Protein AF-A0A6J8CI41-F1 (afdb_monomer_lite)

pLDDT: mean 76.06, std 17.22, range [28.66, 95.25]

Organism: Mytilus coruscus (NCBI:txid42192)

Foldseek 3Di:
DQDDAPPDPDGLLLLVLVVVLVLQCPHDDWDKDAAPDLDPVQIDTDHNPDDSVNSSVNSVVRDDDDDDPDFDDALLSVLSSCQVVLHDDQEDEARDCQRGDHDPDQNQVSNVCSCVSSVNPNHAYEYEHSHDDPDDRFDPPDLRYYYYYGNDPCVSVVSVCSSCCSVPPDDDDDDDDDDDDPPDD

InterPro domains:
  IPR036465 von Willebrand factor A-like domain superfamily [G3DSA:3.40.50.410] (1-165)
  IPR036465 von Willebrand factor A-like domain superfamily [SSF53300] (1-164)
  IPR040322 RNA-binding protein RO60 [PTHR14202] (1-165)
  IPR056800 RNA-binding protein RO60, vWA domain [PF25045] (1-163)

Structure (mmCIF, N/CA/C/O backbone):
data_AF-A0A6J8CI41-F1
#
_entry.id   AF-A0A6J8CI41-F1
#
loop_
_atom_site.group_PDB
_atom_site.id
_atom_site.type_symbol
_atom_site.label_atom_id
_atom_site.label_alt_id
_atom_site.label_comp_id
_atom_site.label_asym_id
_atom_site.label_entity_id
_atom_site.label_seq_id
_atom_site.pdbx_PDB_ins_code
_atom_site.Cartn_x
_atom_site.Cartn_y
_atom_site.Cartn_z
_atom_site.occupancy
_atom_site.B_iso_or_equiv
_atom_site.auth_seq_id
_atom_site.auth_comp_id
_atom_site.auth_asym_id
_atom_site.auth_atom_id
_atom_site.pdbx_PDB_model_num
ATOM 1 N N . MET A 1 1 ? 7.988 0.615 -10.272 1.00 72.69 1 MET A N 1
ATOM 2 C CA . MET A 1 1 ? 6.872 1.182 -11.076 1.00 72.69 1 MET A CA 1
ATOM 3 C C . MET A 1 1 ? 7.118 1.360 -12.586 1.00 72.69 1 MET A C 1
ATOM 5 O O . MET A 1 1 ? 6.150 1.332 -13.332 1.00 72.69 1 MET A O 1
ATOM 9 N N . ARG A 1 2 ? 8.345 1.553 -13.104 1.00 77.50 2 ARG A N 1
ATOM 10 C CA . ARG A 1 2 ? 8.572 1.789 -14.560 1.00 77.50 2 ARG A CA 1
ATOM 11 C C . ARG A 1 2 ? 8.761 0.516 -15.404 1.00 77.50 2 ARG A C 1
ATOM 13 O O . ARG A 1 2 ? 8.954 0.598 -16.615 1.00 77.50 2 ARG A O 1
ATOM 20 N N . LYS A 1 3 ? 8.731 -0.662 -14.776 1.00 78.62 3 LYS A N 1
ATOM 21 C CA . LYS A 1 3 ? 8.869 -1.956 -15.454 1.00 78.62 3 LYS A CA 1
ATOM 22 C C . LYS A 1 3 ? 7.644 -2.213 -16.336 1.00 78.62 3 LYS A C 1
ATOM 24 O O . LYS A 1 3 ? 6.520 -2.120 -15.849 1.00 78.62 3 LYS A O 1
ATOM 29 N N . ARG A 1 4 ? 7.874 -2.537 -17.612 1.00 83.94 4 ARG A N 1
ATOM 30 C CA . ARG A 1 4 ? 6.834 -2.996 -18.547 1.00 83.94 4 ARG A CA 1
ATOM 31 C C . ARG A 1 4 ? 6.401 -4.416 -18.207 1.00 83.94 4 ARG A C 1
ATOM 33 O O . ARG A 1 4 ? 7.248 -5.248 -17.876 1.00 83.94 4 ARG A O 1
ATOM 40 N N . ILE A 1 5 ? 5.104 -4.683 -18.302 1.00 80.75 5 ILE A N 1
ATOM 41 C CA . ILE A 1 5 ? 4.499 -5.941 -17.852 1.00 80.75 5 ILE A CA 1
ATOM 42 C C . ILE A 1 5 ? 4.039 -6.768 -19.052 1.00 80.75 5 ILE A C 1
ATOM 44 O O . ILE A 1 5 ? 3.518 -6.217 -20.019 1.00 80.75 5 ILE A O 1
ATOM 48 N N . CYS A 1 6 ? 4.269 -8.084 -19.006 1.00 78.38 6 CYS A N 1
ATOM 49 C CA . CYS A 1 6 ? 3.839 -9.051 -20.027 1.00 78.38 6 CYS A CA 1
ATOM 50 C C . CYS A 1 6 ? 4.239 -8.689 -21.473 1.00 78.38 6 CYS A C 1
ATOM 52 O O . CYS A 1 6 ? 3.471 -8.900 -22.404 1.00 78.38 6 CYS A O 1
ATOM 54 N N . GLY A 1 7 ? 5.420 -8.086 -21.671 1.00 79.88 7 GLY A N 1
ATOM 55 C CA . GLY A 1 7 ? 5.883 -7.649 -22.998 1.00 79.88 7 GLY A CA 1
ATOM 56 C C . GLY A 1 7 ? 5.090 -6.481 -23.604 1.00 79.88 7 GLY A C 1
ATOM 57 O O . GLY A 1 7 ? 5.346 -6.098 -24.742 1.00 79.88 7 GLY A O 1
ATOM 58 N N . SER A 1 8 ? 4.153 -5.899 -22.853 1.00 86.12 8 SER A N 1
ATOM 59 C CA . SER A 1 8 ? 3.341 -4.767 -23.293 1.00 86.12 8 SER A CA 1
ATOM 60 C C . SER A 1 8 ? 4.104 -3.440 -23.221 1.00 86.12 8 SER A C 1
ATOM 62 O O . SER A 1 8 ? 5.222 -3.350 -22.706 1.00 86.12 8 SER A O 1
ATOM 64 N N . THR A 1 9 ? 3.478 -2.373 -23.714 1.00 90.25 9 THR A N 1
ATOM 65 C CA . THR A 1 9 ? 3.946 -0.994 -23.518 1.00 90.25 9 THR A CA 1
ATOM 66 C C . THR A 1 9 ? 3.534 -0.409 -22.168 1.00 90.25 9 THR A C 1
ATOM 68 O O . THR A 1 9 ? 4.008 0.671 -21.831 1.00 90.25 9 THR A O 1
ATOM 71 N N . ILE A 1 10 ? 2.681 -1.106 -21.410 1.00 89.19 10 ILE A N 1
ATOM 72 C CA . ILE A 1 10 ? 2.117 -0.636 -20.146 1.00 89.19 10 ILE A CA 1
ATOM 73 C C . ILE A 1 10 ? 3.057 -1.016 -19.001 1.00 89.19 10 ILE A C 1
ATOM 75 O O . ILE A 1 10 ? 3.541 -2.148 -18.890 1.00 89.19 10 ILE A O 1
ATOM 79 N N . THR A 1 11 ? 3.326 -0.045 -18.140 1.00 89.44 11 THR A N 1
ATOM 80 C CA . THR A 1 11 ? 4.152 -0.213 -16.943 1.00 89.44 11 THR A CA 1
ATOM 81 C C . THR A 1 11 ? 3.323 -0.566 -15.708 1.00 89.44 11 THR A C 1
ATOM 83 O O . THR A 1 11 ? 2.146 -0.225 -15.625 1.00 89.44 11 THR A O 1
ATOM 86 N N . ALA A 1 12 ? 3.945 -1.179 -14.696 1.00 85.31 12 ALA A N 1
ATOM 87 C CA . ALA A 1 12 ? 3.290 -1.432 -13.405 1.00 85.31 12 ALA A CA 1
ATOM 88 C C . ALA A 1 12 ? 2.724 -0.149 -12.761 1.00 85.31 12 ALA A C 1
ATOM 90 O O . ALA A 1 12 ? 1.670 -0.177 -12.137 1.00 85.31 12 ALA A O 1
ATOM 91 N N . GLY A 1 13 ? 3.399 0.991 -12.942 1.00 87.19 13 GLY A N 1
ATOM 92 C CA . GLY A 1 13 ? 2.933 2.294 -12.469 1.00 87.19 13 GLY A CA 1
ATOM 93 C C . GLY A 1 13 ? 1.693 2.790 -13.210 1.00 87.19 13 GLY A C 1
ATOM 94 O O . GLY A 1 13 ? 0.814 3.375 -12.590 1.00 87.19 13 GLY A O 1
ATOM 95 N N . GLU A 1 14 ? 1.579 2.520 -14.512 1.00 91.62 14 GLU A N 1
ATOM 96 C CA . GLU A 1 14 ? 0.362 2.823 -15.277 1.00 91.62 14 GLU A CA 1
ATOM 97 C C . GLU A 1 14 ? -0.806 1.928 -14.880 1.00 91.62 14 GLU A C 1
ATOM 99 O O . GLU A 1 14 ? -1.931 2.410 -14.771 1.00 91.62 14 GLU A O 1
ATOM 104 N N . GLN A 1 15 ? -0.538 0.649 -14.615 1.00 90.69 15 GLN A N 1
ATOM 105 C CA . GLN A 1 15 ? -1.547 -0.260 -14.082 1.00 90.69 15 GLN A CA 1
ATOM 106 C C . GLN A 1 15 ? -2.019 0.191 -12.691 1.00 90.69 15 GLN A C 1
ATOM 108 O O . GLN A 1 15 ? -3.220 0.254 -12.442 1.00 90.69 15 GLN A O 1
ATOM 113 N N . ALA A 1 16 ? -1.092 0.579 -11.808 1.00 89.56 16 ALA A N 1
ATOM 114 C CA . ALA A 1 16 ? -1.420 1.115 -10.490 1.00 89.56 16 ALA A CA 1
ATOM 115 C C . ALA A 1 16 ? -2.212 2.427 -10.592 1.00 89.56 16 ALA A C 1
ATOM 117 O O . ALA A 1 16 ? -3.185 2.603 -9.870 1.00 89.56 16 ALA A O 1
ATOM 118 N N . ALA A 1 17 ? -1.856 3.319 -11.524 1.00 92.00 17 ALA A N 1
ATOM 119 C CA . ALA A 1 17 ? -2.604 4.551 -11.771 1.00 92.00 17 ALA A CA 1
ATOM 120 C C . ALA A 1 17 ? -4.057 4.271 -12.179 1.00 92.00 17 ALA A C 1
ATOM 122 O O . ALA A 1 17 ? -4.965 4.937 -11.692 1.00 92.00 17 ALA A O 1
ATOM 123 N N . ALA A 1 18 ? -4.277 3.282 -13.050 1.00 93.00 18 ALA A N 1
ATOM 124 C CA . ALA A 1 18 ? -5.614 2.884 -13.479 1.00 93.00 18 ALA A CA 1
ATOM 125 C C . ALA A 1 18 ? -6.434 2.282 -12.329 1.00 93.00 18 ALA A C 1
ATOM 127 O O . ALA A 1 18 ? -7.594 2.647 -12.158 1.00 93.00 18 ALA A O 1
ATOM 128 N N . MET A 1 19 ? -5.819 1.424 -11.510 1.00 91.31 19 MET A N 1
ATOM 129 C CA . MET A 1 19 ? -6.450 0.872 -10.308 1.00 91.31 19 MET A CA 1
ATOM 130 C C . MET A 1 19 ? -6.819 1.975 -9.309 1.00 91.31 19 MET A C 1
ATOM 132 O O . MET A 1 19 ? -7.967 2.055 -8.892 1.00 91.31 19 MET A O 1
ATOM 136 N N . VAL A 1 20 ? -5.879 2.874 -8.989 1.00 90.12 20 VAL A N 1
ATOM 137 C CA . VAL A 1 20 ? -6.112 4.019 -8.092 1.00 90.12 20 VAL A CA 1
ATOM 138 C C . VAL A 1 20 ? -7.220 4.918 -8.629 1.00 90.12 20 VAL A C 1
ATOM 140 O O . VAL A 1 20 ? -8.103 5.297 -7.867 1.00 90.12 20 VAL A O 1
ATOM 143 N N . TYR A 1 21 ? -7.206 5.227 -9.930 1.00 92.81 21 TYR A N 1
ATOM 144 C CA . TYR A 1 21 ? -8.281 5.979 -10.572 1.00 92.81 21 TYR A CA 1
ATOM 145 C C . TYR A 1 21 ? -9.626 5.271 -10.387 1.00 92.81 21 TYR A C 1
ATOM 147 O O . TYR A 1 21 ? -10.574 5.890 -9.923 1.00 92.81 21 TYR A O 1
ATOM 155 N N . SER A 1 22 ? -9.712 3.970 -10.669 1.00 90.88 22 SER A N 1
ATOM 156 C CA . SER A 1 22 ? -10.949 3.212 -10.466 1.00 90.88 22 SER A CA 1
ATOM 157 C C . SER A 1 22 ? -11.430 3.288 -9.015 1.00 90.88 22 SER A C 1
ATOM 159 O O . SER A 1 22 ? -12.595 3.601 -8.781 1.00 90.88 22 SER A O 1
ATOM 161 N N . THR A 1 23 ? -10.537 3.069 -8.044 1.00 88.19 23 THR A N 1
ATOM 162 C CA . THR A 1 23 ? -10.867 3.094 -6.614 1.00 88.19 23 THR A CA 1
ATOM 163 C C . THR A 1 23 ? -11.389 4.460 -6.174 1.00 88.19 23 THR A C 1
ATOM 165 O O . THR A 1 23 ? -12.460 4.525 -5.594 1.00 88.19 23 THR A O 1
ATOM 168 N N . ILE A 1 24 ? -10.716 5.571 -6.489 1.00 88.62 24 ILE A N 1
ATOM 169 C CA . ILE A 1 24 ? -11.183 6.899 -6.037 1.00 88.62 24 ILE A CA 1
ATOM 170 C C . ILE A 1 24 ? -12.493 7.339 -6.709 1.00 88.62 24 ILE A C 1
ATOM 172 O O . ILE A 1 24 ? -13.197 8.198 -6.182 1.00 88.62 24 ILE A O 1
ATOM 176 N N . GLN A 1 25 ? -12.806 6.806 -7.897 1.00 89.69 25 GLN A N 1
ATOM 177 C CA . GLN A 1 25 ? -14.052 7.114 -8.602 1.00 89.69 25 GLN A CA 1
ATOM 178 C C . GLN A 1 25 ? -15.241 6.314 -8.073 1.00 89.69 25 GLN A C 1
ATOM 180 O O . GLN A 1 25 ? -16.380 6.758 -8.230 1.00 89.69 25 GLN A O 1
ATOM 185 N N . THR A 1 26 ? -14.990 5.161 -7.459 1.00 87.56 26 THR A N 1
ATOM 186 C CA . THR A 1 26 ? -16.026 4.239 -6.974 1.00 87.56 26 THR A CA 1
ATOM 187 C C . THR A 1 26 ? -16.210 4.328 -5.465 1.00 87.56 26 THR A C 1
ATOM 189 O O . THR A 1 26 ? -17.343 4.350 -5.000 1.00 87.56 26 THR A O 1
ATOM 192 N N . GLU A 1 27 ? -15.126 4.550 -4.730 1.00 84.88 27 GLU A N 1
ATOM 193 C CA . GLU A 1 27 ? -15.083 4.487 -3.272 1.00 84.88 27 GLU A CA 1
ATOM 194 C C . GLU A 1 27 ? -14.829 5.863 -2.642 1.00 84.88 27 GLU A C 1
ATOM 196 O O . GLU A 1 27 ? -14.330 6.792 -3.288 1.00 84.88 27 GLU A O 1
ATOM 201 N N . ASP A 1 28 ? -15.187 6.018 -1.367 1.00 82.19 28 ASP A N 1
ATOM 202 C CA . ASP A 1 28 ? -14.865 7.206 -0.567 1.00 82.19 28 ASP A CA 1
ATOM 203 C C . ASP A 1 28 ? -13.594 6.952 0.255 1.00 82.19 28 ASP A C 1
ATOM 205 O O . ASP A 1 28 ? -13.642 6.563 1.422 1.00 82.19 28 ASP A O 1
ATOM 209 N N . VAL A 1 29 ? -12.435 7.093 -0.398 1.00 79.88 29 VAL A N 1
ATOM 210 C CA . VAL A 1 29 ? -11.124 6.800 0.197 1.00 79.88 29 VAL A CA 1
ATOM 211 C C . VAL A 1 29 ? -10.135 7.950 0.017 1.00 79.88 29 VAL A C 1
ATOM 213 O O . VAL A 1 29 ? -10.067 8.588 -1.034 1.00 79.88 29 VAL A O 1
ATOM 216 N N . GLU A 1 30 ? -9.299 8.179 1.033 1.00 78.31 30 GLU A N 1
ATOM 217 C CA . GLU A 1 30 ? -8.110 9.026 0.908 1.00 78.31 30 GLU A CA 1
ATOM 218 C C . GLU A 1 30 ? -6.955 8.184 0.354 1.00 78.31 30 GLU A C 1
ATOM 220 O O . GLU A 1 30 ? -6.531 7.206 0.971 1.00 78.31 30 GLU A O 1
ATOM 225 N N . VAL A 1 31 ? -6.413 8.574 -0.803 1.00 78.38 31 VAL A N 1
ATOM 226 C CA . VAL A 1 31 ? -5.230 7.925 -1.380 1.00 78.38 31 VAL A CA 1
ATOM 227 C C . VAL A 1 31 ? -4.022 8.839 -1.235 1.00 78.38 31 VAL A C 1
ATOM 229 O O . VAL A 1 31 ? -3.958 9.929 -1.813 1.00 78.38 31 VAL A O 1
ATOM 232 N N . ILE A 1 32 ? -3.032 8.361 -0.483 1.00 73.69 32 ILE A N 1
ATOM 233 C CA . ILE A 1 32 ? -1.746 9.029 -0.293 1.00 73.69 32 ILE A CA 1
ATOM 234 C C . ILE A 1 32 ? -0.673 8.203 -0.989 1.00 73.69 32 ILE A C 1
ATOM 236 O O . ILE A 1 32 ? -0.404 7.060 -0.621 1.00 73.69 32 ILE A O 1
ATOM 240 N N . LEU A 1 33 ? -0.041 8.796 -1.995 1.00 73.31 33 LEU A N 1
ATOM 241 C CA . LEU A 1 33 ? 1.165 8.247 -2.589 1.00 73.31 33 LEU A CA 1
ATOM 242 C C . LEU A 1 33 ? 2.355 8.595 -1.705 1.00 73.31 33 LEU A C 1
ATOM 244 O O . LEU A 1 33 ? 2.533 9.753 -1.329 1.00 73.31 33 LEU A O 1
ATOM 248 N N . LEU A 1 34 ? 3.174 7.594 -1.408 1.00 69.88 34 LEU A N 1
ATOM 249 C CA . LEU A 1 34 ? 4.348 7.712 -0.552 1.00 69.88 34 LEU A CA 1
ATOM 250 C C . LEU A 1 34 ? 5.578 7.271 -1.346 1.00 69.88 34 LEU A C 1
ATOM 252 O O . LEU A 1 34 ? 5.546 6.241 -2.025 1.00 69.88 34 LEU A O 1
ATOM 256 N N . THR A 1 35 ? 6.658 8.052 -1.283 1.00 67.44 35 THR A N 1
ATOM 257 C CA . THR A 1 35 ? 7.968 7.600 -1.773 1.00 67.44 35 THR A CA 1
ATOM 258 C C . THR A 1 35 ? 8.693 6.797 -0.690 1.00 67.44 35 THR A C 1
ATOM 260 O O . THR A 1 35 ? 8.159 6.552 0.390 1.00 67.44 35 THR A O 1
ATOM 263 N N . ASN A 1 36 ? 9.946 6.415 -0.952 1.00 66.44 36 ASN A N 1
ATOM 264 C CA . ASN A 1 36 ? 10.798 5.754 0.031 1.00 66.44 36 ASN A CA 1
ATOM 265 C C . ASN A 1 36 ? 11.387 6.699 1.100 1.00 66.44 36 ASN A C 1
ATOM 267 O O . ASN A 1 36 ? 12.421 6.405 1.696 1.00 66.44 36 ASN A O 1
ATOM 271 N N . ARG A 1 37 ? 10.760 7.861 1.314 1.00 69.12 37 ARG A N 1
ATOM 272 C CA . ARG A 1 37 ? 11.221 8.915 2.219 1.00 69.12 37 ARG A CA 1
ATOM 273 C C . ARG A 1 37 ? 10.140 9.247 3.236 1.00 69.12 37 ARG A C 1
ATOM 275 O O . ARG A 1 37 ? 8.961 9.341 2.913 1.00 69.12 37 ARG A O 1
ATOM 282 N N . ILE A 1 38 ? 10.569 9.494 4.469 1.00 71.25 38 ILE A N 1
ATOM 283 C CA . ILE A 1 38 ? 9.701 9.834 5.605 1.00 71.25 38 ILE A CA 1
ATOM 284 C C . ILE A 1 38 ? 9.547 11.371 5.690 1.00 71.25 38 ILE A C 1
ATOM 286 O O . ILE A 1 38 ? 9.702 11.984 6.748 1.00 71.25 38 ILE A O 1
ATOM 290 N N . ASP A 1 39 ? 9.305 12.035 4.560 1.00 74.69 39 ASP A N 1
ATOM 291 C CA . ASP A 1 39 ? 9.101 13.486 4.491 1.00 74.69 39 ASP A CA 1
ATOM 292 C C . ASP A 1 39 ? 7.844 13.837 3.679 1.00 74.69 39 ASP A C 1
ATOM 294 O O . ASP A 1 39 ? 7.403 13.065 2.833 1.00 74.69 39 ASP A O 1
ATOM 298 N N . ASP A 1 40 ? 7.214 14.979 3.977 1.00 69.56 40 ASP A N 1
ATOM 299 C CA . ASP A 1 40 ? 5.913 15.328 3.374 1.00 69.56 40 ASP A CA 1
ATOM 300 C C . ASP A 1 40 ? 6.052 15.795 1.922 1.00 69.56 40 ASP A C 1
ATOM 302 O O . ASP A 1 40 ? 5.140 15.606 1.119 1.00 69.56 40 ASP A O 1
ATOM 306 N N . ALA A 1 41 ? 7.219 16.346 1.567 1.00 63.69 41 ALA A N 1
ATOM 307 C CA . ALA A 1 41 ? 7.569 16.712 0.194 1.00 63.69 41 ALA A CA 1
ATOM 308 C C . ALA A 1 41 ? 7.620 15.489 -0.740 1.00 63.69 41 ALA A C 1
ATOM 310 O O . ALA A 1 41 ? 7.526 15.622 -1.958 1.00 63.69 41 ALA A O 1
ATOM 311 N N . SER A 1 42 ? 7.737 14.303 -0.150 1.00 67.38 42 SER A N 1
ATOM 312 C CA . SER A 1 42 ? 7.734 13.001 -0.797 1.00 67.38 42 SER A CA 1
ATOM 313 C C . SER A 1 42 ? 6.368 12.311 -0.777 1.00 67.38 42 SER A C 1
ATOM 315 O O . SER A 1 42 ? 6.272 11.097 -0.971 1.00 67.38 42 SER A O 1
ATOM 317 N N . THR A 1 43 ? 5.301 13.068 -0.535 1.00 73.06 43 THR A N 1
ATOM 318 C CA . THR A 1 43 ? 3.934 12.552 -0.569 1.00 73.06 43 THR A CA 1
ATOM 319 C C . THR A 1 43 ? 3.101 13.282 -1.607 1.00 73.06 43 THR A C 1
ATOM 321 O O . THR A 1 43 ? 3.321 14.460 -1.887 1.00 73.06 43 THR A O 1
ATOM 324 N N . ALA A 1 44 ? 2.132 12.583 -2.189 1.00 79.25 44 ALA A N 1
ATOM 325 C CA . ALA A 1 44 ? 1.150 13.200 -3.066 1.00 79.25 44 ALA A CA 1
ATOM 326 C C . ALA A 1 44 ? -0.243 12.659 -2.754 1.00 79.25 44 ALA A C 1
ATOM 328 O O . ALA A 1 44 ? -0.484 11.456 -2.820 1.00 79.25 44 ALA A O 1
ATOM 329 N N . THR A 1 45 ? -1.176 13.558 -2.452 1.00 84.94 45 THR A N 1
ATOM 330 C CA . THR A 1 45 ? -2.590 13.200 -2.328 1.00 84.94 45 THR A CA 1
ATOM 331 C C . THR A 1 45 ? -3.210 13.074 -3.715 1.00 84.94 45 THR A C 1
ATOM 333 O O . THR A 1 45 ? -3.090 13.982 -4.552 1.00 84.94 45 THR A O 1
ATOM 336 N N . ILE A 1 46 ? -3.898 11.958 -3.941 1.00 87.44 46 ILE A N 1
ATOM 337 C CA . ILE A 1 46 ? -4.790 11.777 -5.081 1.00 87.44 46 ILE A CA 1
ATOM 338 C C . ILE A 1 46 ? -6.201 12.176 -4.659 1.00 87.44 46 ILE A C 1
ATOM 340 O O . ILE A 1 46 ? -6.680 11.763 -3.605 1.00 87.44 46 ILE A O 1
ATOM 344 N N . LYS A 1 47 ? -6.850 13.003 -5.474 1.00 90.12 47 LYS A N 1
ATOM 345 C CA . LYS A 1 47 ? -8.209 13.494 -5.249 1.00 90.12 47 LYS A CA 1
ATOM 346 C C . LYS A 1 47 ? -9.148 12.951 -6.314 1.00 90.12 47 LYS A C 1
ATOM 348 O O . LYS A 1 47 ? -8.711 12.658 -7.424 1.00 90.12 47 LYS A O 1
ATOM 353 N N . ARG A 1 48 ? -10.445 12.886 -6.008 1.00 91.56 48 ARG A N 1
ATOM 354 C CA . ARG A 1 48 ? -11.478 12.390 -6.934 1.00 91.56 48 ARG A CA 1
ATOM 355 C C . ARG A 1 48 ? -11.535 13.185 -8.243 1.00 91.56 48 ARG A C 1
ATOM 357 O O . ARG A 1 48 ? -11.926 12.641 -9.270 1.00 91.56 48 ARG A O 1
ATOM 364 N N . GLU A 1 49 ? -11.119 14.450 -8.227 1.00 94.00 49 GLU A N 1
ATOM 365 C CA . GLU A 1 49 ? -11.069 15.311 -9.413 1.00 94.00 49 GLU A CA 1
ATOM 366 C C . GLU A 1 49 ? -9.844 15.048 -10.303 1.00 94.00 49 GLU A C 1
ATOM 368 O O . GLU A 1 49 ? -9.816 15.496 -11.452 1.00 94.00 49 GLU A O 1
ATOM 373 N N . ASP A 1 50 ? -8.824 14.340 -9.803 1.00 93.50 50 ASP A N 1
ATOM 374 C CA . ASP A 1 50 ? -7.668 13.979 -10.616 1.00 93.50 50 ASP A CA 1
ATOM 375 C C . ASP A 1 50 ? -8.095 12.981 -11.700 1.00 93.50 50 ASP A C 1
ATOM 377 O O . ASP A 1 50 ? -8.622 11.899 -11.429 1.00 93.50 50 ASP A O 1
ATOM 381 N N . ASN A 1 51 ? -7.821 13.319 -12.959 1.00 95.25 51 ASN A N 1
ATOM 382 C CA . ASN A 1 51 ? -7.982 12.372 -14.056 1.00 95.25 51 ASN A CA 1
ATOM 383 C C . ASN A 1 51 ? -6.809 11.374 -14.094 1.00 95.25 51 ASN A C 1
ATOM 385 O O . ASN A 1 51 ? -5.757 11.588 -13.486 1.00 95.25 51 ASN A O 1
ATOM 389 N N . LEU A 1 52 ? -6.963 10.293 -14.865 1.00 93.81 52 LEU A N 1
ATOM 390 C CA . LEU A 1 52 ? -5.943 9.248 -14.990 1.00 93.81 52 LEU A CA 1
ATOM 391 C C . LEU A 1 52 ? -4.555 9.795 -15.373 1.00 93.81 52 LEU A C 1
ATOM 393 O O . LEU A 1 52 ? -3.546 9.309 -14.867 1.00 93.81 52 LEU A O 1
ATOM 397 N N . GLN A 1 53 ? -4.486 10.806 -16.243 1.00 94.62 53 GLN A N 1
ATOM 398 C CA . GLN A 1 53 ? -3.216 11.396 -16.666 1.00 94.62 53 GLN A CA 1
ATOM 399 C C . GLN A 1 53 ? -2.527 12.134 -15.508 1.00 94.62 53 GLN A C 1
ATOM 401 O O . GLN A 1 53 ? -1.341 11.915 -15.270 1.00 94.62 53 GLN A O 1
ATOM 406 N N . THR A 1 54 ? -3.270 12.921 -14.729 1.00 94.25 54 THR A N 1
ATOM 407 C CA . THR A 1 54 ? -2.757 13.590 -13.525 1.00 94.25 54 THR A CA 1
ATOM 408 C C . THR A 1 54 ? -2.279 12.584 -12.476 1.00 94.25 54 THR A C 1
ATOM 410 O O . THR A 1 54 ? -1.218 12.765 -11.881 1.00 94.25 54 THR A O 1
ATOM 413 N N . ILE A 1 55 ? -3.013 11.486 -12.273 1.00 92.50 55 ILE A N 1
ATOM 414 C CA . ILE A 1 55 ? -2.609 10.420 -11.341 1.00 92.50 55 ILE A CA 1
ATOM 415 C C . ILE A 1 55 ? -1.311 9.760 -11.810 1.00 92.50 55 ILE A C 1
ATOM 417 O O . ILE A 1 55 ? -0.385 9.590 -11.015 1.00 92.50 55 ILE A O 1
ATOM 421 N N . LYS A 1 56 ? -1.207 9.434 -13.106 1.00 91.56 56 LYS A N 1
ATOM 422 C CA . LYS A 1 56 ? 0.030 8.912 -13.702 1.00 91.56 56 LYS A CA 1
ATOM 423 C C . LYS A 1 56 ? 1.197 9.860 -13.446 1.00 91.56 56 LYS A C 1
ATOM 425 O O . LYS A 1 56 ? 2.244 9.420 -12.981 1.00 91.56 56 LYS A O 1
ATOM 430 N N . GLU A 1 57 ? 1.024 11.149 -13.721 1.00 90.69 57 GLU A N 1
ATOM 431 C CA . GLU A 1 57 ? 2.060 12.161 -13.500 1.00 90.69 57 GLU A CA 1
ATOM 432 C C . GLU A 1 57 ? 2.514 12.198 -12.040 1.00 90.69 57 GLU A C 1
ATOM 434 O O . GLU A 1 57 ? 3.714 12.113 -11.791 1.00 90.69 57 GLU A O 1
ATOM 439 N N . LYS A 1 58 ? 1.583 12.214 -11.079 1.00 87.69 58 L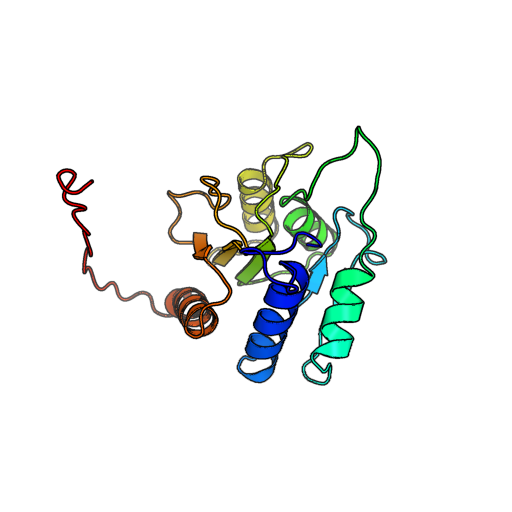YS A N 1
ATOM 440 C CA . LYS A 1 58 ? 1.908 12.164 -9.645 1.00 87.69 58 LYS A CA 1
ATOM 441 C C . LYS A 1 58 ? 2.691 10.901 -9.272 1.00 87.69 58 LYS A C 1
ATOM 443 O O . LYS A 1 58 ? 3.694 11.000 -8.573 1.00 87.69 58 LYS A O 1
ATOM 448 N N . ILE A 1 59 ? 2.302 9.731 -9.788 1.00 84.44 59 ILE A N 1
ATOM 449 C CA . ILE A 1 59 ? 3.027 8.466 -9.564 1.00 84.44 59 ILE A CA 1
ATOM 450 C C . ILE A 1 59 ? 4.441 8.510 -10.164 1.00 84.44 59 ILE A C 1
ATOM 452 O O . ILE A 1 59 ? 5.379 7.982 -9.569 1.00 84.44 59 ILE A O 1
ATOM 456 N N . PHE A 1 60 ? 4.627 9.126 -11.335 1.00 82.75 60 PHE A N 1
ATOM 457 C CA . PHE A 1 60 ? 5.928 9.168 -12.016 1.00 82.75 60 PHE A CA 1
ATOM 458 C C . PHE A 1 60 ? 6.862 10.288 -11.549 1.00 82.75 60 PHE A C 1
ATOM 460 O O . PHE A 1 60 ? 8.073 10.172 -11.770 1.00 82.75 60 PHE A O 1
ATOM 467 N N . GLN A 1 61 ? 6.318 11.339 -10.930 1.00 79.62 61 GLN A N 1
ATOM 468 C CA . GLN A 1 61 ? 7.072 12.442 -10.328 1.00 79.62 61 GLN A CA 1
ATOM 469 C C . GLN A 1 61 ? 7.726 12.060 -8.999 1.00 79.62 61 GLN A C 1
ATOM 471 O O . GLN A 1 61 ? 8.682 12.717 -8.596 1.00 79.62 61 GLN A O 1
ATOM 476 N N . ILE A 1 62 ? 7.264 10.983 -8.355 1.00 68.94 62 ILE A N 1
ATOM 477 C CA . ILE A 1 62 ? 7.919 10.383 -7.189 1.00 68.94 62 ILE A CA 1
ATOM 478 C C . ILE A 1 62 ? 9.374 10.056 -7.563 1.00 68.94 62 ILE A C 1
ATOM 480 O O . ILE A 1 62 ? 9.600 9.210 -8.439 1.00 68.94 62 ILE A O 1
ATOM 484 N N . PRO A 1 63 ? 10.369 10.719 -6.937 1.00 61.50 63 PRO A N 1
ATOM 485 C CA . PRO A 1 63 ? 11.768 10.478 -7.245 1.00 61.50 63 PRO A CA 1
ATOM 486 C C . PRO A 1 63 ? 12.113 9.007 -7.020 1.00 61.50 63 PRO A C 1
ATOM 488 O O . PRO A 1 63 ? 11.900 8.458 -5.939 1.00 61.50 63 PRO A O 1
ATOM 491 N N . ILE A 1 64 ? 12.655 8.366 -8.054 1.00 58.94 64 ILE A N 1
ATOM 492 C CA . ILE A 1 64 ? 13.313 7.070 -7.912 1.00 58.94 64 ILE A CA 1
ATOM 493 C C . ILE A 1 64 ? 14.759 7.403 -7.576 1.00 58.94 64 ILE A C 1
ATOM 495 O O . ILE A 1 64 ? 15.486 7.888 -8.443 1.00 58.94 64 ILE A O 1
ATOM 499 N N . GLU A 1 65 ? 15.168 7.199 -6.327 1.00 54.81 65 GLU A N 1
ATOM 500 C CA . GLU A 1 65 ? 16.569 7.374 -5.957 1.00 54.81 65 GLU A CA 1
ATOM 501 C C . GLU A 1 65 ? 17.402 6.318 -6.699 1.00 54.81 65 GLU A C 1
ATOM 503 O O . GLU A 1 65 ? 17.269 5.113 -6.488 1.00 54.81 65 GLU A O 1
ATOM 508 N N . THR A 1 66 ? 18.217 6.770 -7.652 1.00 47.41 66 THR A N 1
ATOM 509 C CA . THR A 1 66 ? 19.149 5.922 -8.397 1.00 47.41 66 THR A CA 1
ATOM 510 C C . THR A 1 66 ? 20.518 6.002 -7.730 1.00 47.41 66 THR A C 1
ATOM 512 O O . THR A 1 66 ? 21.294 6.914 -8.005 1.00 47.41 66 THR A O 1
ATOM 515 N N . GLY A 1 67 ? 20.805 5.049 -6.846 1.00 50.31 67 GLY A N 1
ATOM 516 C CA . GLY A 1 67 ? 22.101 4.840 -6.197 1.00 50.31 67 GLY A CA 1
ATOM 517 C C . GLY A 1 67 ? 22.200 3.389 -5.723 1.00 50.31 67 GLY A C 1
ATOM 518 O O . GLY A 1 67 ? 21.186 2.805 -5.354 1.00 50.31 67 GLY A O 1
ATOM 519 N N . SER A 1 68 ? 23.384 2.772 -5.799 1.00 45.38 68 SER A N 1
ATOM 520 C CA . SER A 1 68 ? 23.551 1.320 -5.590 1.00 45.38 68 SER A CA 1
ATOM 521 C C . SER A 1 68 ? 23.279 0.839 -4.163 1.00 45.38 68 SER A C 1
ATOM 523 O O . SER A 1 68 ? 23.039 -0.352 -3.982 1.00 45.38 68 SER A O 1
ATOM 525 N N . ASP A 1 69 ? 23.267 1.744 -3.181 1.00 46.75 69 ASP A N 1
ATOM 526 C CA . ASP A 1 69 ? 23.335 1.374 -1.761 1.00 46.75 69 ASP A CA 1
ATOM 527 C C . ASP A 1 69 ? 22.097 1.796 -0.944 1.00 46.75 69 ASP A C 1
ATOM 529 O O . ASP A 1 69 ? 22.072 1.604 0.269 1.00 46.75 69 ASP A O 1
ATOM 533 N N . TYR A 1 70 ? 21.051 2.336 -1.583 1.00 47.59 70 TYR A N 1
ATOM 534 C CA . TYR A 1 70 ? 19.824 2.757 -0.897 1.00 47.59 70 TYR A CA 1
ATOM 535 C C . TYR A 1 70 ? 18.575 2.041 -1.434 1.00 47.59 70 TYR A C 1
ATOM 537 O O . TYR A 1 70 ? 18.404 1.799 -2.628 1.00 47.59 70 TYR A O 1
ATOM 545 N N . ILE A 1 71 ? 17.751 1.626 -0.474 1.00 51.69 71 ILE A N 1
ATOM 546 C CA . ILE A 1 71 ? 16.737 0.564 -0.505 1.00 51.69 71 ILE A CA 1
ATOM 547 C C . ILE A 1 71 ? 15.746 0.721 -1.672 1.00 51.69 71 ILE A C 1
ATOM 549 O O . ILE A 1 71 ? 15.137 1.771 -1.875 1.00 51.69 71 ILE A O 1
ATOM 553 N N . LYS A 1 72 ? 15.542 -0.371 -2.418 1.00 59.66 72 LYS A N 1
ATOM 554 C CA . LYS A 1 72 ? 14.432 -0.540 -3.366 1.00 59.66 72 LYS A CA 1
ATOM 555 C C . LYS A 1 72 ? 13.129 -0.618 -2.560 1.00 59.66 72 LYS A C 1
ATOM 557 O O . LYS A 1 72 ? 13.002 -1.531 -1.755 1.00 59.66 72 LYS A O 1
ATOM 562 N N . HIS A 1 73 ? 12.198 0.318 -2.757 1.00 68.94 73 HIS A N 1
ATOM 563 C CA . HIS A 1 73 ? 10.825 0.312 -2.210 1.00 68.94 73 HIS A CA 1
ATOM 564 C C . HIS A 1 73 ? 10.670 -0.363 -0.820 1.00 68.94 73 HIS A C 1
ATOM 566 O O . HIS A 1 73 ? 10.286 -1.531 -0.726 1.00 68.94 73 HIS A O 1
ATOM 572 N N . ASP A 1 74 ? 10.971 0.377 0.251 1.00 77.25 74 ASP A N 1
ATOM 573 C CA . ASP A 1 74 ? 10.774 -0.036 1.644 1.00 77.25 74 ASP A CA 1
ATOM 574 C C . ASP A 1 74 ? 9.303 0.123 2.041 1.00 77.25 74 ASP A C 1
ATOM 576 O O . ASP A 1 74 ? 8.778 1.231 2.178 1.00 77.25 74 ASP A O 1
ATOM 580 N N . LEU A 1 75 ? 8.625 -1.000 2.257 1.00 78.38 75 LEU A N 1
ATOM 581 C CA . LEU A 1 75 ? 7.215 -0.994 2.637 1.00 78.38 75 LEU A CA 1
ATOM 582 C C . LEU A 1 75 ? 6.980 -0.685 4.118 1.00 78.38 75 LEU A C 1
ATOM 584 O O . LEU A 1 75 ? 5.830 -0.620 4.541 1.00 78.38 75 LEU A O 1
ATOM 588 N N . SER A 1 76 ? 8.032 -0.453 4.907 1.00 82.12 76 SER A N 1
ATOM 589 C CA . SER A 1 76 ? 7.893 0.072 6.266 1.00 82.12 76 SER A CA 1
ATOM 590 C C . SER A 1 76 ? 7.618 1.582 6.306 1.00 82.12 76 SER A C 1
ATOM 592 O O . SER A 1 76 ? 6.983 2.067 7.247 1.00 82.12 76 SER A O 1
ATOM 594 N N . VAL A 1 77 ? 8.045 2.328 5.276 1.00 83.00 77 VAL A N 1
ATOM 595 C CA . VAL A 1 77 ? 7.971 3.800 5.229 1.00 83.00 77 VAL A CA 1
ATOM 596 C C . VAL A 1 77 ? 6.552 4.342 5.435 1.00 83.00 77 VAL A C 1
ATOM 598 O O . VAL A 1 77 ? 6.418 5.278 6.227 1.00 83.00 77 VAL A O 1
ATOM 601 N N . PRO A 1 78 ? 5.485 3.777 4.833 1.00 82.19 78 PRO A N 1
ATOM 602 C CA . PRO A 1 78 ? 4.125 4.263 5.058 1.00 82.19 78 PRO A CA 1
ATOM 603 C C . PRO A 1 78 ? 3.701 4.275 6.525 1.00 82.19 78 PRO A C 1
ATOM 605 O O . PRO A 1 78 ? 3.110 5.249 6.992 1.00 82.19 78 PRO A O 1
ATOM 608 N N . PHE A 1 79 ? 4.054 3.230 7.274 1.00 87.00 79 PHE A N 1
ATOM 609 C CA . PHE A 1 79 ? 3.688 3.098 8.683 1.00 87.00 79 PHE A CA 1
ATOM 610 C C . PHE A 1 79 ? 4.456 4.091 9.551 1.00 87.00 79 PHE A C 1
ATOM 612 O O . PHE A 1 79 ? 3.878 4.750 10.416 1.00 87.00 79 PHE A O 1
ATOM 619 N N . ILE A 1 80 ? 5.754 4.253 9.280 1.00 88.12 80 ILE A N 1
ATOM 620 C CA . ILE A 1 80 ? 6.609 5.200 10.001 1.00 88.12 80 ILE A CA 1
ATOM 621 C C . ILE A 1 80 ? 6.165 6.641 9.716 1.00 88.12 80 ILE A C 1
ATOM 623 O O . ILE A 1 80 ? 6.038 7.452 10.640 1.00 88.12 80 ILE A O 1
ATOM 627 N N . TRP A 1 81 ? 5.875 6.962 8.451 1.00 87.56 81 TRP A N 1
ATOM 628 C CA . TRP A 1 81 ? 5.352 8.268 8.059 1.00 87.56 81 TRP A CA 1
ATOM 629 C C . TRP A 1 81 ? 4.024 8.552 8.770 1.00 87.56 81 TRP A C 1
ATOM 631 O O . TRP A 1 81 ? 3.919 9.558 9.477 1.00 87.56 81 TRP A O 1
ATOM 641 N N . ALA A 1 82 ? 3.057 7.635 8.701 1.00 87.50 82 ALA A N 1
ATOM 642 C CA . ALA A 1 82 ? 1.758 7.800 9.349 1.00 87.50 82 ALA A CA 1
ATOM 643 C C . ALA A 1 82 ? 1.883 7.981 10.874 1.00 87.50 82 ALA A C 1
ATOM 645 O O . ALA A 1 82 ? 1.285 8.909 11.430 1.00 87.50 82 ALA A O 1
ATOM 646 N N . ALA A 1 83 ? 2.716 7.168 11.539 1.00 89.94 83 ALA A N 1
ATOM 647 C CA . ALA A 1 83 ? 3.003 7.280 12.972 1.00 89.94 83 ALA A CA 1
ATOM 648 C C . ALA A 1 83 ? 3.556 8.665 13.334 1.00 89.94 83 ALA A C 1
ATOM 650 O O . ALA A 1 83 ? 3.049 9.335 14.234 1.00 89.94 83 ALA A O 1
ATOM 651 N N . SER A 1 84 ? 4.574 9.125 12.598 1.00 90.19 84 SER A N 1
ATOM 652 C CA . SER A 1 84 ? 5.248 10.400 12.874 1.00 90.19 84 SER A CA 1
ATOM 653 C C . SER A 1 84 ? 4.331 11.618 12.709 1.00 90.19 84 SER A C 1
ATOM 655 O O . SER A 1 84 ? 4.537 12.636 13.367 1.00 90.19 84 SER A O 1
ATOM 657 N N . ARG A 1 85 ? 3.288 11.507 11.873 1.00 89.19 85 ARG A N 1
ATOM 658 C CA . ARG A 1 85 ? 2.263 12.545 11.657 1.00 89.19 85 ARG A CA 1
ATOM 659 C C . ARG A 1 85 ? 1.016 12.334 12.514 1.00 89.19 85 ARG A C 1
ATOM 661 O O . ARG A 1 85 ? 0.071 13.110 12.409 1.00 89.19 85 ARG A O 1
ATOM 668 N N . LYS A 1 86 ? 0.995 11.296 13.356 1.00 91.38 86 LYS A N 1
ATOM 669 C CA . LYS A 1 86 ? -0.167 10.886 14.155 1.00 91.38 86 LYS A CA 1
ATOM 670 C C . LYS A 1 86 ? -1.431 10.665 13.309 1.00 91.38 86 LYS A C 1
ATOM 672 O O . LYS A 1 86 ? -2.543 10.887 13.786 1.00 91.38 86 LYS A O 1
ATOM 677 N N . LYS A 1 87 ? -1.272 10.224 12.058 1.00 87.69 87 LYS A N 1
ATOM 678 C CA . LYS A 1 87 ? -2.388 9.880 11.170 1.00 87.69 87 LYS A CA 1
ATOM 679 C C . LYS A 1 87 ? -2.829 8.446 11.445 1.00 87.69 87 LYS A C 1
ATOM 681 O O . LYS A 1 87 ? -1.997 7.539 11.453 1.00 87.69 87 LYS A O 1
ATOM 686 N N . LYS A 1 88 ? -4.126 8.253 11.688 1.00 89.38 88 LYS A N 1
ATOM 687 C CA . LYS A 1 88 ? -4.751 6.936 11.857 1.00 89.38 88 LYS A CA 1
ATOM 688 C C . LYS A 1 88 ? -5.445 6.545 10.560 1.00 89.38 88 LYS A C 1
ATOM 690 O O . LYS A 1 88 ? -6.222 7.341 10.043 1.00 89.38 88 LYS A O 1
ATOM 695 N N . PHE A 1 89 ? -5.152 5.348 10.074 1.00 85.06 89 PHE A N 1
ATOM 696 C CA . PHE A 1 89 ? -5.805 4.754 8.916 1.00 85.06 89 PHE A CA 1
ATOM 697 C C . PHE A 1 89 ? -6.403 3.414 9.322 1.00 85.06 89 PHE A C 1
ATOM 699 O O . PHE A 1 89 ? -5.700 2.582 9.896 1.00 85.06 89 PHE A O 1
ATOM 706 N N . ASP A 1 90 ? -7.677 3.211 9.000 1.00 80.81 90 ASP A N 1
ATOM 707 C CA . ASP A 1 90 ? -8.356 1.934 9.236 1.00 80.81 90 ASP A CA 1
ATOM 708 C C . ASP A 1 90 ? -7.923 0.885 8.199 1.00 80.81 90 ASP A C 1
ATOM 710 O O . ASP A 1 90 ? -7.846 -0.302 8.501 1.00 80.81 90 ASP A O 1
ATOM 714 N N . ALA A 1 91 ? -7.550 1.329 6.993 1.00 84.88 91 ALA A N 1
ATOM 715 C CA . ALA A 1 91 ? -6.992 0.491 5.941 1.00 84.88 91 ALA A CA 1
ATOM 716 C C . ALA A 1 91 ? -5.783 1.156 5.270 1.00 84.88 91 ALA A C 1
ATOM 718 O O . ALA A 1 91 ? -5.790 2.355 4.993 1.00 84.88 91 ALA A O 1
ATOM 719 N N . ILE A 1 92 ? -4.750 0.366 4.977 1.00 84.81 92 ILE A N 1
ATOM 720 C CA . ILE A 1 92 ? -3.565 0.787 4.225 1.00 84.81 92 ILE A CA 1
ATOM 721 C C . ILE A 1 92 ? -3.411 -0.140 3.021 1.00 84.81 92 ILE A C 1
ATOM 723 O O . ILE A 1 92 ? -3.233 -1.347 3.178 1.00 84.81 92 ILE A O 1
ATOM 727 N N . MET A 1 93 ? -3.456 0.437 1.820 1.00 85.12 93 MET A N 1
ATOM 728 C CA . MET A 1 93 ? -3.293 -0.274 0.551 1.00 85.12 93 MET A CA 1
ATOM 729 C C . MET A 1 93 ? -1.967 0.111 -0.107 1.00 85.12 93 MET A C 1
ATOM 731 O O . MET A 1 93 ? -1.666 1.294 -0.266 1.00 85.12 93 MET A O 1
ATOM 735 N N . VAL A 1 94 ? -1.185 -0.880 -0.527 1.00 81.88 94 VAL A N 1
ATOM 736 C CA . VAL A 1 94 ? 0.118 -0.683 -1.172 1.00 81.88 94 VAL A CA 1
ATOM 737 C C . VAL A 1 94 ? 0.115 -1.319 -2.555 1.00 81.88 94 VAL A C 1
ATOM 739 O O . VAL A 1 94 ? 0.084 -2.537 -2.681 1.00 81.88 94 VAL A O 1
ATOM 742 N N . PHE A 1 95 ? 0.226 -0.498 -3.600 1.00 83.56 95 PHE A N 1
ATOM 743 C CA . PHE A 1 95 ? 0.466 -0.966 -4.966 1.00 83.56 95 PHE A CA 1
ATOM 744 C C . PHE A 1 95 ? 1.969 -1.072 -5.214 1.00 83.56 95 PHE A C 1
ATOM 746 O O . PHE A 1 95 ? 2.688 -0.075 -5.127 1.00 83.56 95 PHE A O 1
ATOM 753 N N . THR A 1 96 ? 2.456 -2.266 -5.542 1.00 77.94 96 THR A N 1
ATOM 754 C CA . THR A 1 96 ? 3.892 -2.512 -5.719 1.00 77.94 96 THR A CA 1
ATOM 755 C C . THR A 1 96 ? 4.158 -3.383 -6.937 1.00 77.94 96 THR A C 1
ATOM 757 O O . THR A 1 96 ? 3.395 -4.293 -7.240 1.00 77.94 96 THR A O 1
ATOM 760 N N . ASP A 1 97 ? 5.272 -3.151 -7.635 1.00 75.12 97 ASP A N 1
ATOM 761 C CA . ASP A 1 97 ? 5.784 -4.110 -8.624 1.00 75.12 97 ASP A CA 1
ATOM 762 C C . ASP A 1 97 ? 6.577 -5.259 -7.976 1.00 75.12 97 ASP A C 1
ATOM 764 O O . ASP A 1 97 ? 7.302 -5.989 -8.653 1.00 75.12 97 ASP A O 1
ATOM 768 N N . SER A 1 98 ? 6.396 -5.418 -6.662 1.00 61.00 98 SER A N 1
ATOM 769 C CA . SER A 1 98 ? 6.882 -6.498 -5.810 1.00 61.00 98 SER A CA 1
ATOM 770 C C . SER A 1 98 ? 8.413 -6.575 -5.706 1.00 61.00 98 SER A C 1
ATOM 772 O O . SER A 1 98 ? 8.968 -7.569 -5.242 1.00 61.00 98 SER A O 1
ATOM 774 N N . MET A 1 99 ? 9.122 -5.509 -6.090 1.00 58.75 99 MET A N 1
ATOM 775 C CA . MET A 1 99 ? 10.554 -5.329 -5.828 1.00 58.75 99 MET A CA 1
ATOM 776 C C . MET A 1 99 ? 10.777 -4.669 -4.468 1.00 58.75 99 MET A C 1
ATOM 778 O O . MET A 1 99 ? 11.242 -3.534 -4.381 1.00 58.75 99 MET A O 1
ATOM 782 N N . THR A 1 100 ? 10.429 -5.379 -3.405 1.00 59.38 100 THR A N 1
ATOM 783 C CA . THR A 1 100 ? 10.595 -4.884 -2.040 1.00 59.38 100 THR A CA 1
ATOM 784 C C . THR A 1 100 ? 11.978 -5.237 -1.521 1.00 59.38 100 THR A C 1
ATOM 786 O O . THR A 1 100 ? 12.459 -6.359 -1.692 1.00 59.38 100 THR A O 1
ATOM 789 N N . SER A 1 101 ? 12.622 -4.292 -0.852 1.00 55.88 101 SER A N 1
ATOM 790 C CA . SER A 1 101 ? 13.728 -4.605 0.043 1.00 55.88 101 SER A CA 1
ATOM 791 C C . SER A 1 101 ? 13.386 -4.129 1.442 1.00 55.88 101 SER A C 1
ATOM 793 O O . SER A 1 101 ? 12.664 -3.153 1.625 1.00 55.88 101 SER A O 1
ATOM 795 N N . CYS A 1 102 ? 13.855 -4.878 2.433 1.00 54.34 102 CYS A N 1
ATOM 796 C CA . CYS A 1 102 ? 13.754 -4.452 3.817 1.00 54.34 102 CYS A CA 1
ATOM 797 C C . CYS A 1 102 ? 14.763 -3.325 4.027 1.00 54.34 102 CYS A C 1
ATOM 799 O O . CYS A 1 102 ? 15.9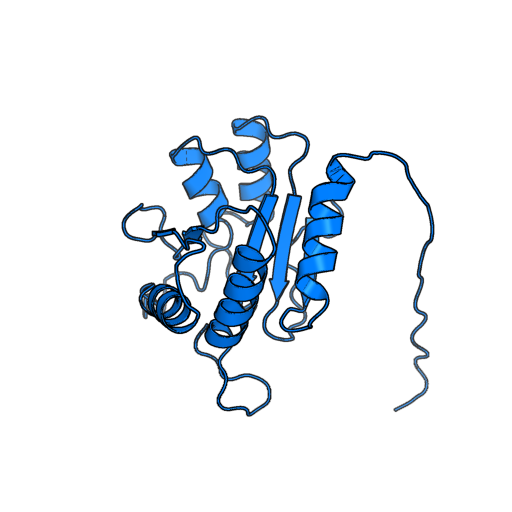39 -3.493 3.692 1.00 54.34 102 CYS A O 1
ATOM 801 N N . GLY A 1 103 ? 14.308 -2.191 4.556 1.00 62.28 103 GLY A N 1
ATOM 802 C CA . GLY A 1 103 ? 15.216 -1.218 5.140 1.00 62.28 103 GLY A CA 1
ATOM 803 C C . GLY A 1 103 ? 15.674 -1.655 6.525 1.00 62.28 103 GLY A C 1
ATOM 804 O O . GLY A 1 103 ? 15.975 -2.823 6.762 1.00 62.28 103 GLY A O 1
ATOM 805 N N . PHE A 1 104 ? 15.719 -0.712 7.463 1.00 71.50 104 PHE A N 1
ATOM 806 C CA . PHE A 1 104 ? 16.173 -0.978 8.833 1.00 71.50 104 PHE A CA 1
ATOM 807 C C . PHE A 1 104 ? 15.189 -1.822 9.660 1.00 71.50 104 PHE A C 1
ATOM 809 O O . PHE A 1 104 ? 15.587 -2.423 10.655 1.00 71.50 104 PHE A O 1
ATOM 816 N N . ILE A 1 105 ? 13.916 -1.872 9.260 1.00 79.81 105 ILE A N 1
ATOM 817 C CA . ILE A 1 105 ? 12.843 -2.601 9.940 1.00 79.81 105 ILE A CA 1
ATOM 818 C C . ILE A 1 105 ? 12.010 -3.372 8.912 1.00 79.81 105 ILE A C 1
ATOM 820 O O . ILE A 1 105 ? 11.767 -2.894 7.804 1.00 79.81 105 ILE A O 1
ATOM 824 N N . HIS A 1 106 ? 11.569 -4.579 9.268 1.00 81.75 106 HIS A N 1
ATOM 825 C CA . HIS A 1 106 ? 10.697 -5.368 8.399 1.00 81.75 106 HIS A CA 1
ATOM 826 C C . HIS A 1 106 ? 9.305 -4.707 8.299 1.00 81.75 106 HIS A C 1
ATOM 828 O O . HIS A 1 106 ? 8.777 -4.293 9.335 1.00 81.75 106 HIS A O 1
ATOM 834 N N . PRO A 1 107 ? 8.656 -4.646 7.118 1.00 81.06 107 PRO A N 1
ATOM 835 C CA . PRO A 1 107 ? 7.340 -4.012 6.956 1.00 81.06 107 PRO A CA 1
ATOM 836 C C . PRO A 1 107 ? 6.277 -4.516 7.941 1.00 81.06 107 PRO A C 1
ATOM 838 O O . PRO A 1 107 ? 5.571 -3.718 8.550 1.00 81.06 107 PRO A O 1
ATOM 841 N N . THR A 1 108 ? 6.221 -5.832 8.174 1.00 82.75 108 THR A N 1
ATOM 842 C CA . THR A 1 108 ? 5.329 -6.448 9.174 1.00 82.75 108 THR A CA 1
ATOM 843 C C . THR A 1 108 ? 5.551 -5.905 10.585 1.00 82.75 108 THR A C 1
ATOM 845 O O . THR A 1 108 ? 4.595 -5.704 11.328 1.00 82.75 108 THR A O 1
ATOM 848 N N . GLU A 1 109 ? 6.807 -5.680 10.969 1.00 86.88 109 GLU A N 1
ATOM 849 C CA . GLU A 1 109 ? 7.149 -5.184 12.301 1.00 86.88 109 GLU A CA 1
ATOM 850 C C . GLU A 1 109 ? 6.811 -3.693 12.427 1.00 86.88 109 GLU A C 1
ATOM 852 O O . GLU A 1 109 ? 6.197 -3.276 13.406 1.00 86.88 109 GLU A O 1
ATOM 857 N N . ALA A 1 110 ? 7.095 -2.899 11.391 1.00 88.56 110 ALA A N 1
ATOM 858 C CA . ALA A 1 110 ? 6.697 -1.494 11.341 1.00 88.56 110 ALA A CA 1
ATOM 859 C C . ALA A 1 110 ? 5.169 -1.311 11.403 1.00 88.56 110 ALA A C 1
ATOM 861 O O . ALA A 1 110 ? 4.687 -0.431 12.118 1.00 88.56 110 ALA A O 1
ATOM 862 N N . LEU A 1 111 ? 4.404 -2.166 10.715 1.00 88.38 111 LEU A N 1
ATOM 863 C CA . LEU A 1 111 ? 2.943 -2.188 10.791 1.00 88.38 111 LEU A CA 1
ATOM 864 C C . LEU A 1 111 ? 2.456 -2.499 12.211 1.00 88.38 111 LEU A C 1
ATOM 866 O O . LEU A 1 111 ? 1.622 -1.765 12.739 1.00 88.38 111 LEU A O 1
ATOM 870 N N . LYS A 1 112 ? 3.000 -3.544 12.855 1.00 89.50 112 LYS A N 1
ATOM 871 C CA . LYS A 1 112 ? 2.654 -3.904 14.243 1.00 89.50 112 LYS A CA 1
ATOM 872 C C . LYS A 1 112 ? 2.902 -2.740 15.199 1.00 89.50 112 LYS A C 1
ATOM 874 O O . LYS A 1 112 ? 2.014 -2.391 15.977 1.00 89.50 112 LYS A O 1
ATOM 879 N N . GLN A 1 113 ? 4.069 -2.104 15.103 1.00 92.06 113 GLN A N 1
ATOM 880 C CA . GLN A 1 113 ? 4.410 -0.948 15.931 1.00 92.06 113 GLN A CA 1
ATOM 881 C C . GLN A 1 113 ? 3.476 0.236 15.673 1.00 92.06 113 GLN A C 1
ATOM 883 O O . GLN A 1 113 ? 2.999 0.853 16.623 1.00 92.06 113 GLN A O 1
ATOM 888 N N . TYR A 1 114 ? 3.169 0.545 14.409 1.00 91.75 114 TYR A N 1
ATOM 889 C CA . TYR A 1 114 ? 2.222 1.603 14.055 1.00 91.75 114 TYR A CA 1
ATOM 890 C C . TYR A 1 114 ? 0.837 1.351 14.660 1.00 91.75 114 TYR A C 1
ATOM 892 O O . TYR A 1 114 ? 0.308 2.216 15.357 1.00 91.75 114 TYR A O 1
ATOM 900 N N . VAL A 1 115 ? 0.287 0.153 14.465 1.00 91.19 115 VAL A N 1
ATOM 901 C CA . VAL A 1 115 ? -1.031 -0.249 14.974 1.00 91.19 115 VAL A CA 1
ATOM 902 C C . VAL A 1 115 ? -1.110 -0.151 16.497 1.00 91.19 115 VAL A C 1
ATOM 904 O O . VAL A 1 115 ? -2.077 0.398 17.031 1.00 91.19 115 VAL A O 1
ATOM 907 N N . GLN A 1 116 ? -0.087 -0.642 17.200 1.00 91.81 116 GLN A N 1
ATOM 908 C CA . GLN A 1 116 ? -0.021 -0.593 18.661 1.00 91.81 116 GLN A CA 1
ATOM 909 C C . GLN A 1 116 ? 0.079 0.851 19.164 1.00 91.81 116 GLN A C 1
ATOM 911 O O . GLN A 1 116 ? -0.747 1.288 19.968 1.00 91.81 116 GLN A O 1
ATOM 916 N N . ASN A 1 117 ? 1.037 1.619 18.638 1.00 93.19 117 ASN A N 1
ATOM 917 C CA . ASN A 1 117 ? 1.304 2.992 19.071 1.00 93.19 117 ASN A CA 1
ATOM 918 C C . ASN A 1 117 ? 0.142 3.944 18.766 1.00 93.19 117 ASN A C 1
ATOM 920 O O . ASN A 1 117 ? -0.104 4.887 19.516 1.00 93.19 117 ASN A O 1
ATOM 924 N N . MET A 1 118 ? -0.582 3.700 17.672 1.00 92.94 118 MET A N 1
ATOM 925 C CA . MET A 1 118 ? -1.723 4.515 17.260 1.00 92.94 118 MET A CA 1
ATOM 926 C C . MET A 1 118 ? -3.064 3.985 17.778 1.00 92.94 118 M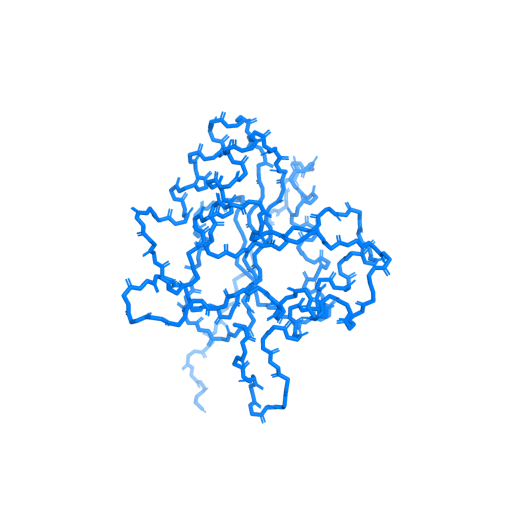ET A C 1
ATOM 928 O O . MET A 1 118 ? -4.080 4.670 17.621 1.00 92.94 118 MET A O 1
ATOM 932 N N . THR A 1 119 ? -3.078 2.813 18.425 1.00 93.69 119 THR A N 1
ATOM 933 C CA . THR A 1 119 ? -4.278 2.153 18.962 1.00 93.69 119 THR A CA 1
ATOM 934 C C . THR A 1 119 ? -5.347 1.961 17.876 1.00 93.69 119 THR A C 1
ATOM 936 O O . THR A 1 119 ? -6.419 2.564 17.938 1.00 93.69 119 THR A O 1
ATOM 939 N N . ILE A 1 120 ? -5.023 1.158 16.854 1.00 88.12 120 ILE A N 1
ATOM 940 C CA . ILE A 1 120 ? -5.888 0.857 15.693 1.00 88.12 120 ILE A CA 1
ATOM 941 C C . ILE A 1 120 ? -6.214 -0.652 15.683 1.00 88.12 120 ILE A C 1
ATOM 943 O O . ILE A 1 120 ? -5.600 -1.413 14.940 1.00 88.12 120 ILE A O 1
ATOM 947 N N . PRO A 1 121 ? -7.118 -1.132 16.555 1.00 82.00 121 PRO A N 1
ATOM 948 C CA . PRO A 1 121 ? -7.304 -2.568 16.784 1.00 82.00 121 PRO A CA 1
ATOM 949 C C . PRO A 1 121 ? -7.870 -3.328 15.577 1.00 82.00 121 PRO A C 1
ATOM 951 O O . PRO A 1 121 ? -7.596 -4.514 15.440 1.00 82.00 121 PRO A O 1
ATOM 954 N N . ASP A 1 122 ? -8.624 -2.656 14.705 1.00 85.88 122 ASP A N 1
ATOM 955 C CA . ASP A 1 122 ? -9.237 -3.251 13.513 1.00 85.88 122 ASP A CA 1
ATOM 956 C C . ASP A 1 122 ? -8.610 -2.703 12.224 1.00 85.88 122 ASP A C 1
ATOM 958 O O . ASP A 1 122 ? -9.287 -2.220 11.322 1.00 85.88 122 ASP A O 1
ATOM 962 N N . TYR A 1 123 ? -7.278 -2.728 12.162 1.00 87.75 123 TYR A N 1
ATOM 963 C CA . TYR A 1 123 ? -6.565 -2.322 10.956 1.00 87.75 123 TYR A CA 1
ATOM 964 C C . TYR A 1 123 ? -6.784 -3.326 9.817 1.00 87.75 123 TYR A C 1
ATOM 966 O O . TYR A 1 123 ? -7.074 -4.511 10.030 1.00 87.75 123 TYR A O 1
ATOM 974 N N . ARG A 1 124 ? -6.599 -2.848 8.589 1.00 87.94 124 ARG A N 1
ATOM 975 C CA . ARG A 1 124 ? -6.536 -3.655 7.372 1.00 87.94 124 ARG A CA 1
ATOM 976 C C . ARG A 1 124 ? -5.300 -3.272 6.576 1.00 87.94 124 ARG A C 1
ATOM 978 O O . ARG A 1 124 ? -5.039 -2.094 6.342 1.00 87.94 124 ARG A O 1
ATOM 985 N N . PHE A 1 125 ? -4.518 -4.258 6.168 1.00 87.44 125 PHE A N 1
ATOM 986 C CA . PHE A 1 125 ? -3.339 -4.046 5.345 1.00 87.44 125 PHE A CA 1
ATOM 987 C C . PHE A 1 125 ? -3.433 -4.883 4.081 1.00 87.44 125 PHE A C 1
ATOM 989 O O . PHE A 1 125 ? -3.575 -6.102 4.140 1.00 87.44 125 PHE A O 1
ATOM 996 N N . VAL A 1 126 ? -3.363 -4.213 2.936 1.00 86.88 126 VAL A N 1
ATOM 997 C CA . VAL A 1 126 ? -3.539 -4.838 1.631 1.00 86.88 126 VAL A CA 1
ATOM 998 C C . VAL A 1 126 ? -2.344 -4.528 0.755 1.00 86.88 126 VAL A C 1
ATOM 1000 O O . VAL A 1 126 ? -1.975 -3.367 0.568 1.00 86.88 126 VAL A O 1
ATOM 1003 N N . VAL A 1 127 ? -1.766 -5.564 0.168 1.00 85.00 127 VAL A N 1
ATOM 1004 C CA . VAL A 1 127 ? -0.686 -5.442 -0.804 1.00 85.00 127 VAL A CA 1
ATOM 1005 C C . VAL A 1 127 ? -1.215 -5.889 -2.154 1.00 85.00 127 VAL A C 1
ATOM 1007 O O . VAL A 1 127 ? -1.631 -7.030 -2.332 1.00 85.00 127 VAL A O 1
ATOM 1010 N N . VAL A 1 128 ? -1.188 -4.970 -3.113 1.00 86.12 128 VAL A N 1
ATOM 1011 C CA . VAL A 1 128 ? -1.610 -5.196 -4.491 1.00 86.12 128 VAL A CA 1
ATOM 1012 C C . VAL A 1 128 ? -0.365 -5.377 -5.353 1.00 86.12 128 VAL A C 1
ATOM 1014 O O . VAL A 1 128 ? 0.336 -4.417 -5.694 1.00 86.12 128 VAL A O 1
ATOM 1017 N N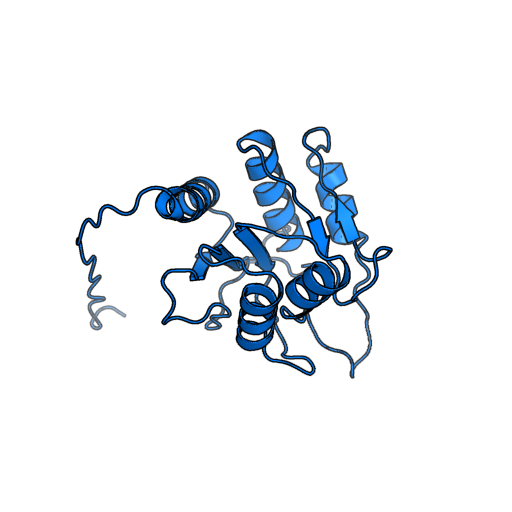 . ALA A 1 129 ? -0.079 -6.629 -5.692 1.00 85.31 129 ALA A N 1
ATOM 1018 C CA . ALA A 1 129 ? 1.039 -7.006 -6.538 1.00 85.31 129 ALA A CA 1
ATOM 1019 C C . ALA A 1 129 ? 0.720 -6.709 -8.011 1.00 85.31 129 ALA A C 1
ATOM 1021 O O . ALA A 1 129 ? -0.163 -7.317 -8.614 1.00 85.31 129 ALA A O 1
ATOM 1022 N N . MET A 1 130 ? 1.482 -5.798 -8.613 1.00 85.56 130 MET A N 1
ATOM 1023 C CA . MET A 1 130 ? 1.354 -5.415 -10.025 1.00 85.56 130 MET A CA 1
ATOM 1024 C C . MET A 1 130 ? 2.192 -6.301 -10.955 1.00 85.56 130 MET A C 1
ATOM 1026 O O . MET A 1 130 ? 2.124 -6.171 -12.176 1.00 85.56 130 MET A O 1
ATOM 1030 N N . THR A 1 131 ? 3.024 -7.187 -10.398 1.00 79.19 131 THR A N 1
ATOM 1031 C CA . THR A 1 131 ? 3.806 -8.165 -11.165 1.00 79.19 131 THR A CA 1
ATOM 1032 C C . THR A 1 131 ? 3.821 -9.512 -10.458 1.00 79.19 131 THR A C 1
ATOM 1034 O O . THR A 1 131 ? 3.778 -9.567 -9.231 1.00 79.19 131 THR A O 1
ATOM 1037 N N . SER A 1 132 ? 3.900 -10.599 -11.229 1.00 71.31 132 SER A N 1
ATOM 1038 C CA . SER A 1 132 ? 4.009 -11.943 -10.673 1.00 71.31 132 SER A CA 1
ATOM 1039 C C . SER A 1 132 ? 5.429 -12.199 -10.172 1.00 71.31 132 SER A C 1
ATOM 1041 O O . SER A 1 132 ? 6.383 -12.369 -10.936 1.00 71.31 132 SER A O 1
ATOM 1043 N N . ASN A 1 133 ? 5.578 -12.251 -8.856 1.00 65.31 133 ASN A N 1
ATOM 1044 C CA . ASN A 1 133 ? 6.731 -12.856 -8.219 1.00 65.31 133 ASN A CA 1
ATOM 1045 C C . ASN A 1 133 ? 6.273 -13.693 -7.021 1.00 65.31 133 ASN A C 1
ATOM 1047 O O . ASN A 1 133 ? 5.153 -13.558 -6.542 1.00 65.31 133 ASN A O 1
ATOM 1051 N N . LYS A 1 134 ? 7.123 -14.612 -6.561 1.00 63.28 134 LYS A N 1
ATOM 1052 C CA . LYS A 1 134 ? 6.805 -15.519 -5.445 1.00 63.28 134 LYS A CA 1
ATOM 1053 C C . LYS A 1 134 ? 6.917 -14.829 -4.074 1.00 63.28 134 LYS A C 1
ATOM 1055 O O . LYS A 1 134 ? 7.255 -15.488 -3.097 1.00 63.28 134 LYS A O 1
ATOM 1060 N N . TYR A 1 135 ? 6.755 -13.507 -4.016 1.00 62.25 135 TYR A N 1
ATOM 1061 C CA . TYR A 1 135 ? 7.022 -12.723 -2.817 1.00 62.25 135 TYR A CA 1
ATOM 1062 C C . TYR A 1 135 ? 5.713 -12.228 -2.199 1.00 62.25 135 TYR A C 1
ATOM 1064 O O . TYR A 1 135 ? 4.965 -11.492 -2.835 1.00 62.25 135 TYR A O 1
ATOM 1072 N N . SER A 1 136 ? 5.469 -12.644 -0.958 1.00 64.94 136 SER A N 1
ATOM 1073 C CA . SER A 1 136 ? 4.379 -12.185 -0.097 1.00 64.94 136 SER A CA 1
ATOM 1074 C C . SER A 1 136 ? 4.958 -11.179 0.899 1.00 64.94 136 SER A C 1
ATOM 1076 O O . SER A 1 136 ? 6.011 -11.419 1.495 1.00 64.94 136 SER A O 1
ATOM 1078 N N . VAL A 1 137 ? 4.321 -10.014 1.005 1.00 66.88 137 VAL A N 1
ATOM 1079 C CA . VAL A 1 137 ? 4.737 -8.924 1.904 1.00 66.88 137 VAL A CA 1
ATOM 1080 C C . VAL A 1 137 ? 3.885 -8.949 3.165 1.00 66.88 137 VAL A C 1
ATOM 1082 O O . VAL A 1 137 ? 4.383 -8.674 4.263 1.00 66.88 137 VAL A O 1
ATOM 1085 N N . ALA A 1 138 ? 2.584 -9.199 3.008 1.00 66.12 138 ALA A N 1
ATOM 1086 C CA . ALA A 1 138 ? 1.663 -9.223 4.120 1.00 66.12 138 ALA A CA 1
ATOM 1087 C C . ALA A 1 138 ? 1.909 -10.489 4.954 1.00 66.12 138 ALA A C 1
ATOM 1089 O O . ALA A 1 138 ? 2.168 -11.565 4.421 1.00 66.12 138 ALA A O 1
ATOM 1090 N N . ALA A 1 139 ? 1.880 -10.369 6.286 1.00 69.00 139 ALA A N 1
ATOM 1091 C CA . ALA A 1 139 ? 2.065 -11.549 7.129 1.00 69.00 139 ALA A CA 1
ATOM 1092 C C . ALA A 1 139 ? 0.896 -12.508 6.899 1.00 69.00 139 ALA A C 1
ATOM 1094 O O . ALA A 1 139 ? -0.255 -12.124 7.120 1.00 69.00 139 ALA A O 1
ATOM 1095 N N . THR A 1 140 ? 1.213 -13.721 6.451 1.00 61.12 140 THR A N 1
ATOM 1096 C CA . THR A 1 140 ? 0.256 -14.735 5.987 1.00 61.12 140 THR A CA 1
ATOM 1097 C C . THR A 1 140 ? -0.643 -15.292 7.092 1.00 61.12 140 THR A C 1
ATOM 1099 O O . THR A 1 140 ? -1.601 -15.994 6.798 1.00 61.12 140 THR A O 1
ATOM 1102 N N . ASP A 1 141 ? -0.330 -15.022 8.360 1.00 63.12 141 ASP A N 1
ATOM 1103 C CA . ASP A 1 141 ? -1.016 -15.543 9.546 1.00 63.12 141 ASP A CA 1
ATOM 1104 C C . ASP A 1 141 ? -2.001 -14.548 10.189 1.00 63.12 141 ASP A C 1
ATOM 1106 O O . ASP A 1 141 ? -2.610 -14.857 11.213 1.00 63.12 141 ASP A O 1
ATOM 1110 N N . SER A 1 142 ? -2.178 -13.354 9.612 1.00 77.50 142 SER A N 1
ATOM 1111 C CA . SER A 1 142 ? -3.042 -12.311 10.173 1.00 77.50 142 SER A CA 1
ATOM 1112 C C . SER A 1 142 ? -4.323 -12.138 9.364 1.00 77.50 142 SER A C 1
ATOM 1114 O O . SER A 1 142 ? -4.276 -11.788 8.189 1.00 77.50 142 SER A O 1
ATOM 1116 N N . VAL A 1 143 ? -5.478 -12.244 10.028 1.00 84.50 143 VAL A N 1
ATOM 1117 C CA . VAL A 1 143 ? -6.808 -11.935 9.454 1.00 84.50 143 VAL A CA 1
ATOM 1118 C C . VAL A 1 143 ? -6.959 -10.475 9.000 1.00 84.50 143 VAL A C 1
ATOM 1120 O O . VAL A 1 143 ? -7.909 -10.128 8.306 1.00 84.50 143 VAL A O 1
ATOM 1123 N N . HIS A 1 144 ? -6.024 -9.611 9.399 1.00 88.00 144 HIS A N 1
ATOM 1124 C CA . HIS A 1 144 ? -5.988 -8.192 9.051 1.00 88.00 144 HIS A CA 1
ATOM 1125 C C . HIS A 1 144 ? -5.184 -7.905 7.776 1.00 88.00 144 HIS A C 1
ATOM 1127 O O . HIS A 1 144 ? -5.133 -6.757 7.335 1.00 88.00 144 HIS A O 1
ATOM 1133 N N . ASN A 1 145 ? -4.561 -8.926 7.185 1.00 87.56 145 ASN A N 1
ATOM 1134 C CA . ASN A 1 145 ? -3.644 -8.802 6.061 1.00 87.56 145 ASN A CA 1
ATOM 1135 C C . ASN A 1 145 ? -4.179 -9.515 4.810 1.00 87.56 145 ASN A C 1
ATOM 1137 O O . ASN A 1 145 ? -4.670 -10.635 4.899 1.00 87.56 145 ASN A O 1
ATOM 1141 N N . LEU A 1 146 ? -4.014 -8.893 3.642 1.00 87.25 146 LEU A N 1
ATOM 1142 C CA . LEU A 1 146 ? -4.365 -9.469 2.344 1.00 87.25 146 LEU A CA 1
ATOM 1143 C C . LEU A 1 146 ? -3.258 -9.190 1.319 1.00 87.25 146 LEU A C 1
ATOM 1145 O O . LEU A 1 146 ? -2.962 -8.034 1.021 1.00 87.25 146 LEU A O 1
ATOM 1149 N N . ASP A 1 147 ? -2.683 -10.243 0.740 1.00 85.81 147 ASP A N 1
ATOM 1150 C CA . ASP A 1 147 ? -1.904 -10.146 -0.498 1.00 85.81 147 ASP A CA 1
ATOM 1151 C C . ASP A 1 147 ? -2.822 -10.488 -1.681 1.00 85.81 147 ASP A C 1
ATOM 1153 O O . ASP A 1 147 ? -3.459 -11.542 -1.697 1.00 85.81 147 ASP A O 1
ATOM 1157 N N . ILE A 1 148 ? -2.888 -9.613 -2.686 1.00 86.00 148 ILE A N 1
ATOM 1158 C CA . ILE A 1 148 ? -3.726 -9.801 -3.877 1.00 86.00 148 ILE A CA 1
ATOM 1159 C C . ILE A 1 148 ? -2.977 -9.394 -5.147 1.00 86.00 148 ILE A C 1
ATOM 1161 O O . ILE A 1 148 ? -2.164 -8.469 -5.153 1.00 86.00 148 ILE A O 1
ATOM 1165 N N . VAL A 1 149 ? -3.254 -10.080 -6.255 1.00 86.25 149 VAL A N 1
ATOM 1166 C CA . VAL A 1 149 ? -2.751 -9.685 -7.578 1.00 86.25 149 VAL A CA 1
ATOM 1167 C C . VAL A 1 149 ? -3.645 -8.586 -8.151 1.00 86.25 149 VAL A C 1
ATOM 1169 O O . VAL A 1 149 ? -4.871 -8.679 -8.109 1.00 86.25 149 VAL A O 1
ATOM 1172 N N . GLY A 1 150 ? -3.022 -7.523 -8.656 1.00 86.56 150 GLY A N 1
ATOM 1173 C CA . GLY A 1 150 ? -3.707 -6.360 -9.210 1.00 86.56 150 GLY A CA 1
ATOM 1174 C C . GLY A 1 150 ? -4.053 -6.464 -10.694 1.00 86.56 150 GLY A C 1
ATOM 1175 O O . GLY A 1 150 ? -3.721 -7.430 -11.377 1.00 86.56 150 GLY A O 1
ATOM 1176 N N . PHE A 1 151 ? -4.651 -5.380 -11.196 1.00 87.88 151 PHE A N 1
ATOM 1177 C CA . PHE A 1 151 ? -5.013 -5.180 -12.605 1.00 87.88 151 PHE A CA 1
ATOM 1178 C C . PHE A 1 151 ? -6.046 -6.180 -13.154 1.00 87.88 151 PHE A C 1
ATOM 1180 O O . PHE A 1 151 ? -6.090 -6.435 -14.357 1.00 87.88 151 PHE A O 1
ATOM 1187 N N . ASP A 1 152 ? -6.902 -6.691 -12.268 1.00 87.31 152 ASP A N 1
ATOM 1188 C CA . ASP A 1 152 ? -8.158 -7.360 -12.593 1.00 87.31 152 ASP A CA 1
ATOM 1189 C C . ASP A 1 152 ? -9.350 -6.440 -12.261 1.00 87.31 152 ASP A C 1
ATOM 1191 O O . ASP A 1 152 ? -9.279 -5.593 -11.367 1.00 87.31 152 ASP A O 1
ATOM 1195 N N . THR A 1 153 ? -10.455 -6.587 -12.996 1.00 84.69 153 THR A N 1
ATOM 1196 C CA . THR A 1 153 ? -11.646 -5.737 -12.830 1.00 84.69 153 THR A CA 1
ATOM 1197 C C . THR A 1 153 ? -12.342 -5.899 -11.478 1.00 84.69 153 THR A C 1
ATOM 1199 O O . THR A 1 153 ? -13.044 -4.985 -11.055 1.00 84.69 153 THR A O 1
ATOM 1202 N N . MET A 1 154 ? -12.166 -7.036 -10.800 1.00 87.94 154 MET A N 1
ATOM 1203 C CA . MET A 1 154 ? -12.801 -7.345 -9.517 1.00 87.94 154 MET A CA 1
ATOM 1204 C C . MET A 1 154 ? -11.903 -7.023 -8.320 1.00 87.94 154 MET A C 1
ATOM 1206 O O . MET A 1 154 ? -12.404 -6.938 -7.201 1.00 87.94 154 MET A O 1
ATOM 1210 N N . THR A 1 155 ? -10.596 -6.804 -8.528 1.00 89.56 155 THR A N 1
ATOM 1211 C CA . THR A 1 155 ? -9.633 -6.572 -7.439 1.00 89.56 155 THR A CA 1
ATOM 1212 C C . THR A 1 155 ? -10.092 -5.459 -6.496 1.00 89.56 155 THR A C 1
ATOM 1214 O O . THR A 1 155 ? -10.063 -5.654 -5.287 1.00 89.56 155 THR A O 1
ATOM 1217 N N . THR A 1 156 ? -10.543 -4.308 -7.011 1.00 87.56 156 THR A N 1
ATOM 1218 C CA . THR A 1 156 ? -10.988 -3.197 -6.150 1.00 87.56 156 THR A CA 1
ATOM 1219 C C . THR A 1 156 ? -12.167 -3.602 -5.266 1.00 87.56 156 THR A C 1
ATOM 1221 O O . THR A 1 156 ? -12.118 -3.354 -4.066 1.00 87.56 156 THR A O 1
ATOM 1224 N N . GLY A 1 157 ? -13.176 -4.277 -5.824 1.00 88.25 157 GLY A N 1
ATOM 1225 C CA . GLY A 1 157 ? -14.343 -4.728 -5.061 1.00 88.25 157 GLY A CA 1
ATOM 1226 C C . GLY A 1 157 ? -13.976 -5.710 -3.947 1.00 88.25 157 GLY A C 1
ATOM 1227 O O . GLY A 1 157 ? -14.411 -5.530 -2.817 1.00 88.25 157 GLY A O 1
ATOM 1228 N N . LEU A 1 158 ? -13.098 -6.679 -4.228 1.00 90.12 158 LEU A N 1
ATOM 1229 C CA . LEU A 1 158 ? -12.623 -7.643 -3.223 1.00 90.12 158 LEU A CA 1
ATOM 1230 C C . LEU A 1 158 ? -11.835 -6.970 -2.092 1.00 90.12 158 LEU A C 1
ATOM 1232 O O . LEU A 1 158 ? -11.947 -7.356 -0.930 1.00 90.12 158 LEU A O 1
ATOM 1236 N N . ILE A 1 159 ? -11.036 -5.951 -2.419 1.00 88.88 159 ILE A N 1
ATOM 1237 C CA . ILE A 1 159 ? -10.308 -5.175 -1.412 1.00 88.88 159 ILE A CA 1
ATOM 1238 C C . ILE A 1 159 ? -11.292 -4.410 -0.521 1.00 88.88 159 ILE A C 1
ATOM 1240 O O . ILE A 1 159 ? -11.102 -4.382 0.693 1.00 88.88 159 ILE A O 1
ATOM 1244 N N . MET A 1 160 ? -12.332 -3.804 -1.098 1.00 87.62 160 MET A N 1
ATOM 1245 C CA . MET A 1 160 ? -13.345 -3.083 -0.321 1.00 87.62 160 MET A CA 1
ATOM 1246 C C . MET A 1 160 ? -14.155 -4.025 0.555 1.00 87.62 160 MET A C 1
ATOM 1248 O O . MET A 1 160 ? -14.285 -3.758 1.742 1.00 87.62 160 MET A O 1
ATOM 1252 N N . GLU A 1 161 ? -14.575 -5.175 0.034 1.00 89.12 161 GLU A N 1
ATOM 1253 C CA . GLU A 1 161 ? -15.223 -6.215 0.831 1.00 89.12 161 GLU A CA 1
ATOM 1254 C C . GLU A 1 161 ? -14.340 -6.653 2.013 1.00 89.12 161 GLU A C 1
ATOM 1256 O O . GLU A 1 161 ? -14.807 -6.720 3.147 1.00 89.12 161 GLU A O 1
ATOM 1261 N N . PHE A 1 162 ? -13.044 -6.889 1.794 1.00 88.56 162 PHE A N 1
ATOM 1262 C CA . PHE A 1 162 ? -12.104 -7.237 2.865 1.00 88.56 162 PHE A CA 1
ATOM 1263 C C . PHE A 1 162 ? -11.966 -6.133 3.927 1.00 88.56 162 PHE A C 1
ATOM 1265 O O . PHE A 1 162 ? -11.860 -6.416 5.129 1.00 88.56 162 PHE A O 1
ATOM 1272 N N . VAL A 1 163 ? -11.964 -4.873 3.487 1.00 85.88 163 VAL A N 1
ATOM 1273 C CA . VAL A 1 163 ? -11.891 -3.703 4.367 1.00 85.88 163 VAL A CA 1
ATOM 1274 C C . VAL A 1 163 ? -13.196 -3.506 5.144 1.00 85.88 163 VAL A C 1
ATOM 1276 O O . VAL A 1 163 ? -13.152 -3.179 6.325 1.00 85.88 163 VAL A O 1
ATOM 1279 N N . GLU A 1 164 ? -14.351 -3.745 4.529 1.00 83.25 164 GLU A N 1
ATOM 1280 C CA . GLU A 1 164 ? -15.671 -3.574 5.141 1.00 83.25 164 GLU A CA 1
ATOM 1281 C C . GLU A 1 164 ? -16.085 -4.742 6.037 1.00 83.25 164 GLU A C 1
ATOM 1283 O O . GLU A 1 164 ? -16.693 -4.512 7.083 1.00 83.25 164 GLU A O 1
ATOM 1288 N N . ASN A 1 165 ? -15.712 -5.981 5.701 1.00 70.25 165 ASN A N 1
ATOM 1289 C CA . ASN A 1 165 ? -15.987 -7.172 6.516 1.00 70.25 165 ASN A CA 1
ATOM 1290 C C . ASN A 1 165 ? -15.276 -7.135 7.880 1.00 70.25 165 ASN A C 1
ATOM 1292 O O . ASN A 1 165 ? -15.608 -7.902 8.781 1.00 70.25 165 ASN A O 1
ATOM 1296 N N . SER A 1 166 ? -14.355 -6.192 8.092 1.00 58.94 166 SER A N 1
ATOM 1297 C CA . SER A 1 166 ? -13.857 -5.836 9.426 1.00 58.94 166 SER A CA 1
ATOM 1298 C C . SER A 1 166 ? -14.958 -5.332 10.366 1.00 58.94 166 SER A C 1
ATOM 1300 O O . SER A 1 166 ? -14.941 -5.597 11.567 1.00 58.94 166 SER A O 1
ATOM 1302 N N . ARG A 1 167 ? -15.969 -4.669 9.796 1.00 53.34 167 ARG A N 1
ATOM 1303 C CA . ARG A 1 167 ? -17.081 -4.031 10.505 1.00 53.34 167 ARG A CA 1
ATOM 1304 C C . ARG A 1 167 ? -18.261 -4.976 10.741 1.00 53.34 167 ARG A C 1
ATOM 1306 O O . ARG A 1 167 ? -19.163 -4.626 11.500 1.00 53.34 167 ARG A O 1
ATOM 1313 N N . GLN A 1 168 ? -18.264 -6.160 10.123 1.00 44.44 168 GLN A N 1
ATOM 1314 C CA . GLN A 1 168 ? -19.305 -7.181 10.261 1.00 44.44 168 GLN A CA 1
ATOM 1315 C C . GLN A 1 168 ? -18.683 -8.510 10.699 1.00 44.44 168 GLN A C 1
ATOM 1317 O O . GLN A 1 168 ? -18.433 -9.408 9.904 1.00 44.44 168 GLN A O 1
ATOM 1322 N N . SER A 1 169 ? -18.435 -8.668 11.996 1.00 39.06 169 SER A N 1
ATOM 1323 C CA . SER A 1 169 ? -17.972 -9.938 12.556 1.00 39.06 169 SER A CA 1
ATOM 1324 C C . SER A 1 169 ? -19.116 -10.950 12.694 1.00 39.06 169 SER A C 1
ATOM 1326 O O . SER A 1 169 ? -19.538 -11.285 13.799 1.00 39.06 169 SER A O 1
ATOM 1328 N N . HIS A 1 170 ? -19.594 -11.497 11.573 1.00 35.28 170 HIS A N 1
ATOM 1329 C CA . HIS A 1 170 ? -20.265 -12.798 11.540 1.00 35.28 170 HIS A CA 1
ATOM 1330 C C . HIS A 1 170 ? -19.570 -13.708 10.525 1.00 35.28 170 HIS A C 1
ATOM 1332 O O . HIS A 1 170 ? -19.580 -13.478 9.323 1.00 35.28 170 HIS A O 1
ATOM 1338 N N . ILE A 1 171 ? -18.918 -14.726 11.081 1.00 44.59 171 ILE A N 1
ATOM 1339 C CA . ILE A 1 171 ? -18.158 -15.773 10.406 1.00 44.59 171 ILE A CA 1
ATOM 1340 C C . ILE A 1 171 ? -19.072 -16.529 9.437 1.00 44.59 171 ILE A C 1
ATOM 1342 O O . ILE A 1 171 ? -20.113 -17.035 9.857 1.00 44.59 171 ILE A O 1
ATOM 1346 N N . VAL A 1 172 ? -18.630 -16.705 8.193 1.00 36.69 172 VAL A N 1
ATOM 1347 C CA . VAL A 1 172 ? -19.041 -17.849 7.374 1.00 36.69 172 VAL A CA 1
ATOM 1348 C C . VAL A 1 172 ? -17.773 -18.620 7.027 1.00 36.69 172 VAL A C 1
ATOM 1350 O O . VAL A 1 172 ? -16.908 -18.130 6.307 1.00 36.69 172 VAL A O 1
ATOM 1353 N N . ASN A 1 173 ? -17.642 -19.799 7.635 1.00 39.28 173 ASN A N 1
ATOM 1354 C CA . ASN A 1 173 ? -16.678 -20.809 7.228 1.00 39.28 173 ASN A CA 1
ATOM 1355 C C . ASN A 1 173 ? -17.127 -21.338 5.870 1.00 39.28 173 ASN A C 1
ATOM 1357 O O . ASN A 1 173 ? -18.131 -22.038 5.832 1.00 39.28 173 ASN A O 1
ATOM 1361 N N . ASP A 1 174 ? -16.376 -21.055 4.814 1.00 33.62 174 ASP A N 1
ATOM 1362 C CA . ASP A 1 174 ? -16.357 -21.885 3.614 1.00 33.62 174 ASP A CA 1
ATOM 1363 C C . ASP A 1 174 ? -14.906 -21.937 3.118 1.00 33.62 174 ASP A C 1
ATOM 1365 O O . ASP A 1 174 ? -14.416 -21.057 2.410 1.00 33.62 174 ASP A O 1
ATOM 1369 N N . ASP A 1 175 ? -14.186 -22.964 3.568 1.00 31.16 175 ASP A N 1
ATOM 1370 C CA . ASP A 1 175 ? -12.849 -23.292 3.089 1.00 31.16 175 ASP A CA 1
ATOM 1371 C C . ASP A 1 175 ? -12.913 -23.616 1.586 1.00 31.16 175 ASP A C 1
ATOM 1373 O O . ASP A 1 175 ? -13.415 -24.668 1.183 1.00 31.16 175 ASP A O 1
ATOM 1377 N N . ILE A 1 176 ? -12.365 -22.748 0.731 1.00 35.66 176 ILE A N 1
ATOM 1378 C CA . ILE A 1 176 ? -12.051 -23.107 -0.657 1.00 35.66 176 ILE A CA 1
ATOM 1379 C C . ILE A 1 176 ? -10.630 -23.682 -0.678 1.00 35.66 176 ILE A C 1
ATOM 1381 O O . ILE A 1 176 ? -9.644 -22.953 -0.768 1.00 35.66 176 ILE A O 1
ATOM 1385 N N . ILE A 1 177 ? -10.521 -25.011 -0.620 1.00 34.34 177 ILE A N 1
ATOM 1386 C CA . ILE A 1 177 ? -9.280 -25.733 -0.932 1.00 34.34 177 ILE A CA 1
ATOM 1387 C C . ILE A 1 177 ? -9.282 -26.029 -2.436 1.00 34.34 177 ILE A C 1
ATOM 1389 O O . ILE A 1 177 ? -9.959 -26.948 -2.897 1.00 34.34 177 ILE A O 1
ATOM 1393 N N . LEU A 1 178 ? -8.518 -25.265 -3.222 1.00 28.81 178 LEU A N 1
ATOM 1394 C CA . LEU A 1 178 ? -8.198 -25.649 -4.598 1.00 28.81 178 LEU A CA 1
ATOM 1395 C C . LEU A 1 178 ? -7.076 -26.691 -4.569 1.00 28.81 178 LEU A C 1
ATOM 1397 O O . LEU A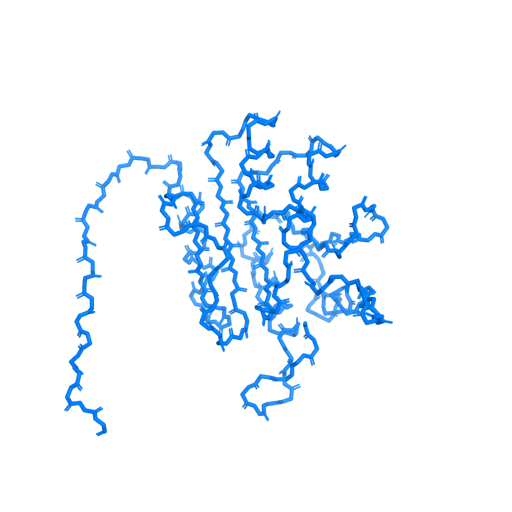 1 178 ? -5.913 -26.362 -4.340 1.00 28.81 178 LEU A O 1
ATOM 1401 N N . HIS A 1 179 ? -7.423 -27.954 -4.812 1.00 28.66 179 HIS A N 1
ATOM 1402 C CA . HIS A 1 179 ? -6.442 -28.989 -5.126 1.00 28.66 179 HIS A CA 1
ATOM 1403 C C . HIS A 1 179 ? -5.948 -28.747 -6.560 1.00 28.66 179 HIS A C 1
ATOM 1405 O O . HIS A 1 179 ? -6.701 -28.931 -7.517 1.00 28.66 179 HIS A O 1
ATOM 1411 N N . ALA A 1 180 ? -4.701 -28.303 -6.723 1.00 32.16 180 ALA A N 1
ATOM 1412 C CA . ALA A 1 180 ? -4.021 -28.414 -8.008 1.00 32.16 180 ALA A CA 1
ATOM 1413 C C . ALA A 1 180 ? -3.602 -29.881 -8.181 1.00 32.16 180 ALA A C 1
ATOM 1415 O O . ALA A 1 180 ? -2.930 -30.441 -7.316 1.00 32.16 180 ALA A O 1
ATOM 1416 N N . ASP A 1 181 ? -4.066 -30.503 -9.259 1.00 33.12 181 ASP A N 1
ATOM 1417 C CA . ASP A 1 181 ? -3.672 -31.846 -9.676 1.00 33.12 181 ASP A CA 1
ATOM 1418 C C . ASP A 1 181 ? -2.251 -31.748 -10.265 1.00 33.12 18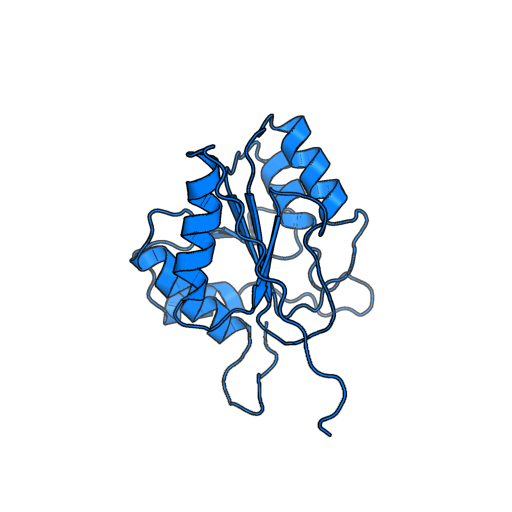1 ASP A C 1
ATOM 1420 O O . ASP A 1 181 ? -2.045 -31.044 -11.257 1.00 33.12 181 ASP A O 1
ATOM 1424 N N . GLU A 1 182 ? -1.255 -32.374 -9.630 1.00 40.56 182 GLU A N 1
ATOM 1425 C CA . GLU A 1 182 ? 0.166 -32.278 -10.023 1.00 40.56 182 GLU A CA 1
ATOM 1426 C C . GLU A 1 182 ? 0.505 -33.029 -11.330 1.00 40.56 182 GLU A C 1
ATOM 1428 O O . GLU A 1 182 ? 1.647 -32.992 -11.782 1.00 40.56 182 GLU A O 1
ATOM 1433 N N . ASP A 1 183 ? -0.475 -33.638 -12.004 1.00 44.44 183 ASP A N 1
ATOM 1434 C CA . ASP A 1 183 ? -0.238 -34.556 -13.126 1.00 44.44 183 ASP A CA 1
ATOM 1435 C C . ASP A 1 183 ? -0.622 -34.024 -14.518 1.00 44.44 183 ASP A C 1
ATOM 1437 O O . ASP A 1 183 ? -0.987 -34.799 -15.408 1.00 44.44 183 ASP A O 1
ATOM 1441 N N . ARG A 1 184 ? -0.516 -32.714 -14.778 1.00 36.69 184 ARG A N 1
ATOM 1442 C CA . ARG A 1 184 ? -0.604 -32.192 -16.160 1.00 36.69 184 ARG A CA 1
ATOM 1443 C C . ARG A 1 184 ? 0.444 -31.125 -16.459 1.00 36.69 184 ARG A C 1
ATOM 1445 O O . ARG A 1 184 ? 0.195 -29.929 -16.322 1.00 36.69 184 ARG A O 1
ATOM 1452 N N . PHE A 1 185 ? 1.607 -31.614 -16.889 1.00 47.03 185 PHE A N 1
ATOM 1453 C CA . PHE A 1 185 ? 2.535 -30.898 -17.767 1.00 47.03 185 PHE A CA 1
ATOM 1454 C C . PHE A 1 185 ? 1.907 -30.648 -19.143 1.00 47.03 185 PHE A C 1
ATOM 1456 O O . PHE A 1 185 ? 1.191 -31.553 -19.636 1.00 47.03 185 PHE A O 1
#

Secondary structure (DSSP, 8-state):
---B-TTSS-BHHHHHHHHHHHHHHHS---EEEE-SSSSGGGEEEE-TT--HHHHHHHHHHS-----TTS-S--TTHHHHHHHHTT---SEEEEEE-S-----SS-HHHHHHHHHHHHT-TT-EEEEEESS--S---S-TT-TTEEEEE-SSTTHHHHHHHHHHTTS--------------S---

Radius of gyration: 17.01 Å; chains: 1; bounding box: 44×51×43 Å

Sequence (185 aa):
MRKRICGSTITAGEQAAAMVYSTIQTEDVEVILLTNRIDDASTATIKREDNLQTIKEKIFQIPIETGSDYIKHDLSVPFIWAASRKKKFDAIMVFTDSMTSCGFIHPTEALKQYVQNMTIPDYRFVVVAMTSNKYSVAATDSVHNLDIVGFDTMTTGLIMEFVENSRQSHIVNDDIILHADEDRF